Protein AF-A0A933JPK9-F1 (afdb_monomer)

Foldseek 3Di:
DDDDDDDDPDDDDDDDDDDDDDDDDDPDDDDDDDDDDDDDDDDDDPDDDDDDDDDDDDDDDDDDDDDPDDCPVPDQPLQRDQFDQKDKDWEQADDDPGPDRTDIDIKWKKWKFDDDDPDTKIKIWTKDWHYQDVQQGTDIDTPFMWIGPSPDIDTWDKDWGLRGPQRQIKIWTADVQKIKIFTALEADPPRHRPDPRWAMWIGGGPDPHTPDGLSDPVSPGTMFMWIQHNRRDTDDSDRPDDYYDPPD

Nearest PDB structures (foldseek):
  6e1r-assembly1_B  TM=2.928E-01  e=2.946E+00  Acinetobacter phage vB_ApiP_P1

Structure (mmCIF, N/CA/C/O backbone):
data_AF-A0A933JPK9-F1
#
_entry.id   AF-A0A933JPK9-F1
#
loop_
_atom_site.group_PDB
_atom_site.id
_atom_site.type_symbol
_atom_site.label_atom_id
_atom_site.label_alt_id
_atom_site.label_comp_id
_atom_site.label_asym_id
_atom_site.label_entity_id
_atom_site.label_seq_id
_atom_site.pdbx_PDB_ins_code
_atom_site.Cartn_x
_atom_site.Cartn_y
_atom_site.Cartn_z
_atom_site.occupancy
_atom_site.B_iso_or_equiv
_atom_site.auth_seq_id
_atom_site.auth_comp_id
_atom_site.auth_asym_id
_atom_site.auth_atom_id
_atom_site.pdbx_PDB_model_num
ATOM 1 N N . MET A 1 1 ? -20.187 -31.297 34.514 1.00 46.19 1 MET A N 1
ATOM 2 C CA . MET A 1 1 ? -19.179 -30.264 34.201 1.00 46.19 1 MET A CA 1
ATOM 3 C C . MET A 1 1 ? -17.820 -30.843 34.556 1.00 46.19 1 MET A C 1
ATOM 5 O O . MET A 1 1 ? -17.594 -31.135 35.722 1.00 46.19 1 MET A O 1
ATOM 9 N N . ARG A 1 2 ? -16.994 -31.163 33.556 1.00 41.75 2 ARG A N 1
ATOM 10 C CA . ARG A 1 2 ? -15.631 -31.690 33.744 1.00 41.75 2 ARG A CA 1
ATOM 11 C C . ARG A 1 2 ? -14.649 -30.555 33.436 1.00 41.75 2 ARG A C 1
ATOM 13 O O . ARG A 1 2 ? -14.881 -29.881 32.436 1.00 41.75 2 ARG A O 1
ATOM 20 N N . PRO A 1 3 ? -13.606 -30.323 34.249 1.00 54.72 3 PRO A N 1
ATOM 21 C CA . PRO A 1 3 ? -12.611 -29.315 33.934 1.00 54.72 3 PRO A CA 1
ATOM 22 C C . PRO A 1 3 ? -11.621 -29.888 32.916 1.00 54.72 3 PRO A C 1
ATOM 24 O O . PRO A 1 3 ? -11.088 -30.983 33.098 1.00 54.72 3 PRO A O 1
ATOM 27 N N . THR A 1 4 ? -11.407 -29.150 31.833 1.00 61.28 4 THR A N 1
ATOM 28 C CA . THR A 1 4 ? -10.346 -29.413 30.861 1.00 61.28 4 THR A CA 1
ATOM 29 C C . THR A 1 4 ? -9.031 -28.913 31.449 1.00 61.28 4 THR A C 1
ATOM 31 O O . THR A 1 4 ? -8.912 -27.750 31.827 1.00 61.28 4 THR A O 1
ATOM 34 N N . LEU A 1 5 ? -8.067 -29.823 31.571 1.00 51.53 5 LEU A N 1
ATOM 35 C CA . LEU A 1 5 ? -6.724 -29.575 32.080 1.00 51.53 5 LEU A CA 1
ATOM 36 C C . LEU A 1 5 ? -5.880 -28.953 30.952 1.00 51.53 5 LEU A C 1
ATOM 38 O O . LEU A 1 5 ? -5.616 -29.615 29.950 1.00 51.53 5 LEU A O 1
ATOM 42 N N . LEU A 1 6 ? -5.491 -27.686 31.098 1.00 51.31 6 LEU A N 1
ATOM 43 C CA . LEU A 1 6 ? -4.546 -27.001 30.210 1.00 51.31 6 LEU A CA 1
ATOM 44 C C . LEU A 1 6 ? -3.112 -27.365 30.617 1.00 51.31 6 LEU A C 1
ATOM 46 O O . LEU A 1 6 ? -2.710 -27.151 31.759 1.00 51.31 6 LEU A O 1
ATOM 50 N N . ILE A 1 7 ? -2.361 -27.932 29.675 1.00 49.50 7 ILE A N 1
ATOM 51 C CA . ILE A 1 7 ? -0.929 -28.220 29.798 1.00 49.50 7 ILE A CA 1
ATOM 52 C C . ILE A 1 7 ? -0.167 -26.955 29.369 1.00 49.50 7 ILE A C 1
ATOM 54 O O . ILE A 1 7 ? -0.353 -26.523 28.232 1.00 49.50 7 ILE A O 1
ATOM 58 N N . PRO A 1 8 ? 0.691 -26.354 30.213 1.00 50.94 8 PRO A N 1
ATOM 59 C CA . PRO A 1 8 ? 1.567 -25.278 29.774 1.00 50.94 8 PRO A CA 1
ATOM 60 C C . PRO A 1 8 ? 2.765 -25.868 29.019 1.00 50.94 8 PRO A C 1
ATOM 62 O O . PRO A 1 8 ? 3.547 -26.641 29.576 1.00 50.94 8 PRO A O 1
ATOM 65 N N . MET A 1 9 ? 2.925 -25.494 27.748 1.00 43.56 9 MET A N 1
ATOM 66 C CA . MET A 1 9 ? 4.199 -25.638 27.045 1.00 43.56 9 MET A CA 1
ATOM 67 C C . MET A 1 9 ? 5.156 -24.560 27.563 1.00 43.56 9 MET A C 1
ATOM 69 O O . MET A 1 9 ? 5.036 -23.386 27.228 1.00 43.56 9 MET A O 1
ATOM 73 N N . LEU A 1 10 ? 6.099 -24.973 28.408 1.00 37.72 10 LEU A N 1
ATOM 74 C CA . LEU A 1 10 ? 7.309 -24.215 28.710 1.00 37.72 10 LEU A CA 1
ATOM 75 C C . LEU A 1 10 ? 8.259 -24.340 27.515 1.00 37.72 10 LEU A C 1
ATOM 77 O O . LEU A 1 10 ? 8.911 -25.371 27.350 1.00 37.72 10 LEU A O 1
ATOM 81 N N . LEU A 1 11 ? 8.335 -23.297 26.689 1.00 44.62 11 LEU A N 1
ATOM 82 C CA . LEU A 1 11 ? 9.411 -23.136 25.717 1.00 44.62 11 LEU A CA 1
ATOM 83 C C . LEU A 1 11 ? 10.544 -22.360 26.398 1.00 44.62 11 LEU A C 1
ATOM 85 O O . LEU A 1 11 ? 10.415 -21.177 26.706 1.00 44.62 11 LEU A O 1
ATOM 89 N N . ALA A 1 12 ? 11.627 -23.067 26.706 1.00 34.19 12 ALA A N 1
ATOM 90 C CA . ALA A 1 12 ? 12.834 -22.495 27.278 1.00 34.19 12 ALA A CA 1
ATOM 91 C C . ALA A 1 12 ? 13.640 -21.785 26.178 1.00 34.19 12 ALA A C 1
ATOM 93 O O . ALA A 1 12 ? 14.207 -22.445 25.309 1.00 34.19 12 ALA A O 1
ATOM 94 N N . CYS A 1 13 ? 13.724 -20.455 26.229 1.00 35.31 13 CYS A N 1
ATOM 95 C CA . CYS A 1 13 ? 14.782 -19.716 25.544 1.00 35.31 13 CYS A CA 1
ATOM 96 C C . CYS A 1 13 ? 16.033 -19.760 26.422 1.00 35.31 13 CYS A C 1
ATOM 98 O O . CYS A 1 13 ? 16.056 -19.196 27.517 1.00 35.31 13 CYS A O 1
ATOM 100 N N . SER A 1 14 ? 17.057 -20.470 25.953 1.00 40.88 14 SER A N 1
ATOM 101 C CA . SER A 1 14 ? 18.369 -20.498 26.589 1.00 40.88 14 SER A CA 1
ATOM 102 C C . SER A 1 14 ? 19.048 -19.144 26.387 1.00 40.88 14 SER A C 1
ATOM 104 O O . SER A 1 14 ? 19.351 -18.753 25.264 1.00 40.88 14 SER A O 1
ATOM 106 N N . THR A 1 15 ? 19.267 -18.420 27.479 1.00 47.06 15 THR A N 1
ATOM 107 C CA . THR A 1 15 ? 20.236 -17.327 27.562 1.00 47.06 15 THR A CA 1
ATOM 108 C C . THR A 1 15 ? 21.636 -17.924 27.609 1.00 47.06 15 THR A C 1
ATOM 110 O O . THR A 1 15 ? 21.981 -18.549 28.612 1.00 47.06 15 THR A O 1
ATOM 113 N N . GLU A 1 16 ? 22.456 -17.691 26.586 1.00 48.19 16 GLU A N 1
ATOM 114 C CA . GLU A 1 16 ? 23.906 -17.831 26.719 1.00 48.19 16 GLU A CA 1
ATOM 115 C C . GLU A 1 16 ? 24.609 -16.506 26.426 1.00 48.19 16 GLU A C 1
ATOM 117 O O . GLU A 1 16 ? 24.395 -15.840 25.416 1.00 48.19 16 GLU A O 1
ATOM 122 N N . ASN A 1 17 ? 25.408 -16.132 27.421 1.00 51.06 17 ASN A N 1
ATOM 123 C CA . ASN A 1 17 ? 26.270 -14.973 27.501 1.00 51.06 17 ASN A CA 1
ATOM 124 C C . ASN A 1 17 ? 27.415 -15.043 26.481 1.00 51.06 17 ASN A C 1
ATOM 126 O O . ASN A 1 17 ? 28.032 -16.087 26.313 1.00 51.06 17 ASN A O 1
ATOM 130 N N . GLY A 1 18 ? 27.757 -13.871 25.945 1.00 46.72 18 GLY A N 1
ATOM 131 C CA . GLY A 1 18 ? 29.113 -13.330 25.811 1.00 46.72 18 GLY A CA 1
ATOM 132 C C . GLY A 1 18 ? 30.270 -14.246 25.401 1.00 46.72 18 GLY A C 1
ATOM 133 O O . GLY A 1 18 ? 30.751 -15.056 26.188 1.00 46.72 18 GLY A O 1
ATOM 134 N N . SER A 1 19 ? 30.882 -13.918 24.263 1.00 52.53 19 SER A N 1
ATOM 135 C CA . SER A 1 19 ? 32.337 -13.994 24.132 1.00 52.53 19 SER A CA 1
ATOM 136 C C . SER A 1 19 ? 32.837 -12.961 23.123 1.00 52.53 19 SER A C 1
ATOM 138 O O . SER A 1 19 ? 32.500 -12.999 21.944 1.00 52.53 19 SER A O 1
ATOM 140 N N . THR A 1 20 ? 33.615 -12.006 23.623 1.00 50.97 20 THR A N 1
ATOM 141 C CA . THR A 1 20 ? 34.519 -11.155 22.850 1.00 50.97 20 THR A CA 1
ATOM 142 C C . THR A 1 20 ? 35.686 -12.004 22.356 1.00 50.97 20 THR A C 1
ATOM 144 O O . THR A 1 20 ? 36.455 -12.483 23.191 1.00 50.97 20 THR A O 1
ATOM 147 N N . ASP A 1 21 ? 35.868 -12.129 21.042 1.00 53.16 21 ASP A N 1
ATOM 148 C CA . ASP A 1 21 ? 37.140 -12.578 20.474 1.00 53.16 21 ASP A CA 1
ATOM 149 C C . ASP A 1 21 ? 37.674 -11.541 19.482 1.00 53.16 21 ASP A C 1
ATOM 151 O O . ASP A 1 21 ? 37.119 -11.292 18.412 1.00 53.16 21 ASP A O 1
ATOM 155 N N . SER A 1 22 ? 38.751 -10.896 19.916 1.00 57.66 22 SER A N 1
ATOM 156 C CA . SER A 1 22 ? 39.581 -9.990 19.142 1.00 57.66 22 SER A CA 1
ATOM 157 C C . SER A 1 22 ? 40.740 -10.814 18.587 1.00 57.66 22 SER A C 1
ATOM 159 O O . SER A 1 22 ? 41.720 -11.044 19.293 1.00 57.66 22 SER A O 1
ATOM 161 N N . GLY A 1 23 ? 40.652 -11.227 17.323 1.00 40.81 23 GLY A N 1
ATOM 162 C CA . GLY A 1 23 ? 41.716 -11.950 16.626 1.00 40.81 23 GLY A CA 1
ATOM 163 C C . GLY A 1 23 ? 42.078 -11.288 15.289 1.00 40.81 23 GLY A C 1
ATOM 164 O O . GLY A 1 23 ? 41.187 -11.106 14.462 1.00 40.81 23 GLY A O 1
ATOM 165 N N . PRO A 1 24 ? 43.353 -10.919 15.042 1.00 67.94 24 PRO A N 1
ATOM 166 C CA . PRO A 1 24 ? 43.802 -10.328 13.786 1.00 67.94 24 PRO A CA 1
ATOM 167 C C . PRO A 1 24 ? 44.338 -11.413 12.840 1.00 67.94 24 PRO A C 1
ATOM 169 O O . PRO A 1 24 ? 45.339 -12.053 13.139 1.00 67.94 24 PRO A O 1
ATOM 172 N N . HIS A 1 25 ? 43.709 -11.593 11.683 1.00 48.84 25 HIS A N 1
ATOM 173 C CA . HIS A 1 25 ? 44.173 -12.463 10.594 1.00 48.84 25 HIS A CA 1
ATOM 174 C C . HIS A 1 25 ? 43.552 -11.944 9.290 1.00 48.84 25 HIS A C 1
ATOM 176 O O . HIS A 1 25 ? 42.407 -11.515 9.295 1.00 48.84 25 HIS A O 1
ATOM 182 N N . ASP A 1 26 ? 44.168 -11.948 8.119 1.00 50.94 26 ASP A N 1
ATOM 183 C CA . ASP A 1 26 ? 45.520 -12.233 7.656 1.00 50.94 26 ASP A CA 1
ATOM 184 C C . ASP A 1 26 ? 45.512 -11.699 6.211 1.00 50.94 26 ASP A C 1
ATOM 186 O O . ASP A 1 26 ? 44.551 -11.912 5.466 1.00 50.94 26 ASP A O 1
ATOM 190 N N . SER A 1 27 ? 46.522 -10.928 5.823 1.00 56.16 27 SER A N 1
ATOM 191 C CA . SER A 1 27 ? 46.643 -10.364 4.478 1.00 56.16 27 SER A CA 1
ATOM 192 C C . SER A 1 27 ? 47.130 -11.448 3.514 1.00 56.16 27 SER A C 1
ATOM 194 O O . SER A 1 27 ? 48.326 -11.563 3.250 1.00 56.16 27 SER A O 1
ATOM 196 N N . GLY A 1 28 ? 46.191 -12.248 3.008 1.00 44.69 28 GLY A N 1
ATOM 197 C CA . GLY A 1 28 ? 46.419 -13.252 1.973 1.00 44.69 28 GLY A CA 1
ATOM 198 C C . GLY A 1 28 ? 46.440 -12.637 0.574 1.00 44.69 28 GLY A C 1
ATOM 199 O O . GLY A 1 28 ? 45.469 -12.031 0.130 1.00 44.69 28 GLY A O 1
ATOM 200 N N . ALA A 1 29 ? 47.575 -12.792 -0.098 1.00 49.41 29 ALA A N 1
ATOM 201 C CA . ALA A 1 29 ? 47.864 -12.359 -1.455 1.00 49.41 29 ALA A CA 1
ATOM 202 C C . ALA A 1 29 ? 46.890 -12.936 -2.501 1.00 49.41 29 ALA A C 1
ATOM 204 O O . ALA A 1 29 ? 46.639 -14.140 -2.526 1.00 49.41 29 ALA A O 1
ATOM 205 N N . PHE A 1 30 ? 46.411 -12.088 -3.415 1.00 51.59 30 PHE A N 1
ATOM 206 C CA . PHE A 1 30 ? 45.768 -12.542 -4.645 1.00 51.59 30 PHE A CA 1
ATOM 207 C C . PHE A 1 30 ? 46.850 -12.898 -5.660 1.00 51.59 30 PHE A C 1
ATOM 209 O O . PHE A 1 30 ? 47.491 -12.029 -6.252 1.00 51.59 30 PHE A O 1
ATOM 216 N N . ASP A 1 31 ? 47.071 -14.204 -5.773 1.00 55.62 31 ASP A N 1
ATOM 217 C CA . ASP A 1 31 ? 47.851 -14.841 -6.820 1.00 55.62 31 ASP A CA 1
ATOM 218 C C . ASP A 1 31 ? 47.217 -14.571 -8.191 1.00 55.62 31 ASP A C 1
ATOM 220 O O . ASP A 1 31 ? 45.996 -14.513 -8.355 1.00 55.62 31 ASP A O 1
ATOM 224 N N . SER A 1 32 ? 48.093 -14.363 -9.161 1.00 59.81 32 SER A N 1
ATOM 225 C CA . SER A 1 32 ? 47.798 -13.919 -10.513 1.00 59.81 32 SER A CA 1
ATOM 226 C C . SER A 1 32 ? 48.324 -14.970 -11.477 1.00 59.81 32 SER A C 1
ATOM 228 O O . SER A 1 32 ? 49.528 -15.187 -11.580 1.00 59.81 32 SER A O 1
ATOM 230 N N . GLY A 1 33 ? 47.407 -15.601 -12.199 1.00 52.72 33 GLY A N 1
ATOM 231 C CA . GLY A 1 33 ? 47.696 -16.536 -13.279 1.00 52.72 33 GLY A CA 1
ATOM 232 C C . GLY A 1 33 ? 46.490 -17.436 -13.520 1.00 52.72 33 GLY A C 1
ATOM 233 O O . GLY A 1 33 ? 45.704 -17.681 -12.616 1.00 52.72 33 GLY A O 1
ATOM 234 N N . ASP A 1 34 ? 46.242 -17.986 -14.692 1.00 54.16 34 ASP A N 1
ATOM 235 C CA . ASP A 1 34 ? 46.774 -17.839 -16.042 1.00 54.16 34 ASP A CA 1
ATOM 236 C C . ASP A 1 34 ? 45.857 -18.742 -16.901 1.00 54.16 34 ASP A C 1
ATOM 238 O O . ASP A 1 34 ? 45.225 -19.664 -16.386 1.00 54.16 34 ASP A O 1
ATOM 242 N N . ALA A 1 35 ? 45.853 -18.498 -18.206 1.00 48.59 35 ALA A N 1
ATOM 243 C CA . ALA A 1 35 ? 45.609 -19.474 -19.262 1.00 48.59 35 ALA A CA 1
ATOM 244 C C . ALA A 1 35 ? 44.199 -20.081 -19.439 1.00 48.59 35 ALA A C 1
ATOM 246 O O . ALA A 1 35 ? 43.824 -21.079 -18.839 1.00 48.59 35 ALA A O 1
ATOM 247 N N . GLY A 1 36 ? 43.535 -19.589 -20.492 1.00 50.41 36 GLY A N 1
ATOM 248 C CA . GLY A 1 36 ? 43.403 -20.387 -21.720 1.00 50.41 36 GLY A CA 1
ATOM 249 C C . GLY A 1 36 ? 42.186 -21.310 -21.839 1.00 50.41 36 GLY A C 1
ATOM 250 O O . GLY A 1 36 ? 42.072 -22.312 -21.146 1.00 50.41 36 GLY A O 1
ATOM 251 N N . GLY A 1 37 ? 41.336 -21.031 -22.832 1.00 51.59 37 GLY A N 1
ATOM 252 C CA . GLY A 1 37 ? 40.237 -21.917 -23.221 1.00 51.59 37 GLY A CA 1
ATOM 253 C C . GLY A 1 37 ? 39.399 -21.384 -24.380 1.00 51.59 37 GLY A C 1
ATOM 254 O O . GLY A 1 37 ? 38.219 -21.111 -24.212 1.00 51.59 37 GLY A O 1
ATOM 255 N N . ASP A 1 38 ? 40.037 -21.208 -25.537 1.00 59.66 38 ASP A N 1
ATOM 256 C CA . ASP A 1 38 ? 39.402 -21.186 -26.863 1.00 59.66 38 ASP A CA 1
ATOM 257 C C . ASP A 1 38 ? 38.656 -22.516 -27.120 1.00 59.66 38 ASP A C 1
ATOM 259 O O . ASP A 1 38 ? 39.152 -23.553 -26.681 1.00 59.66 38 ASP A O 1
ATOM 263 N N . MET A 1 39 ? 37.497 -22.486 -27.801 1.00 51.91 39 MET A N 1
ATOM 264 C CA . MET A 1 39 ? 37.115 -23.365 -28.934 1.00 51.91 39 MET A CA 1
ATOM 265 C C . MET A 1 39 ? 35.591 -23.418 -29.179 1.00 51.91 39 MET A C 1
ATOM 267 O O . MET A 1 39 ? 34.844 -23.997 -28.394 1.00 51.91 39 MET A O 1
ATOM 271 N N . GLY A 1 40 ? 35.196 -22.956 -30.374 1.00 48.88 40 GLY A N 1
ATOM 272 C CA . GLY A 1 40 ? 34.103 -23.509 -31.194 1.00 48.88 40 GLY A CA 1
ATOM 273 C C . GLY A 1 40 ? 32.675 -23.065 -30.845 1.00 48.88 40 GLY A C 1
ATOM 274 O O . GLY A 1 40 ? 32.337 -22.809 -29.703 1.00 48.88 40 GLY A O 1
ATOM 275 N N . SER A 1 41 ? 31.726 -22.970 -31.766 1.00 58.78 41 SER A N 1
ATOM 276 C CA . SER A 1 41 ? 31.740 -23.125 -33.217 1.00 58.78 41 SER A CA 1
ATOM 277 C C . SER A 1 41 ? 30.381 -22.626 -33.727 1.00 58.78 41 SER A C 1
ATOM 279 O O . SER A 1 41 ? 29.329 -23.006 -33.220 1.00 58.78 41 SER A O 1
ATOM 281 N N . ASP A 1 42 ? 30.447 -21.720 -34.691 1.00 51.34 42 ASP A N 1
ATOM 282 C CA . ASP A 1 42 ? 29.585 -21.573 -35.856 1.00 51.34 42 ASP A CA 1
ATOM 283 C C . ASP A 1 42 ? 28.418 -22.569 -36.024 1.00 51.34 42 ASP A C 1
ATOM 285 O O . ASP A 1 42 ? 28.591 -23.752 -36.304 1.00 51.34 42 ASP A O 1
ATOM 289 N N . SER A 1 43 ? 27.195 -22.029 -36.030 1.00 55.84 43 SER A N 1
ATOM 290 C CA . SER A 1 43 ? 26.101 -22.599 -36.817 1.00 55.84 43 SER A CA 1
ATOM 291 C C . SER A 1 43 ? 25.341 -21.498 -37.543 1.00 55.84 43 SER A C 1
ATOM 293 O O . SER A 1 43 ? 24.474 -20.814 -37.004 1.00 55.84 43 SER A O 1
ATOM 295 N N . ARG A 1 44 ? 25.729 -21.328 -38.809 1.00 50.44 44 ARG A N 1
ATOM 296 C CA . ARG A 1 44 ? 24.936 -20.673 -39.844 1.00 50.44 44 ARG A CA 1
ATOM 297 C C . ARG A 1 44 ? 23.730 -21.560 -40.132 1.00 50.44 44 ARG A C 1
ATOM 299 O O . ARG A 1 44 ? 23.909 -22.694 -40.569 1.00 50.44 44 ARG A O 1
ATOM 306 N N . VAL A 1 45 ? 22.526 -21.027 -39.970 1.00 61.34 45 VAL A N 1
ATOM 307 C CA . VAL A 1 45 ? 21.350 -21.560 -40.661 1.00 61.34 45 VAL A CA 1
ATOM 308 C C . VAL A 1 45 ? 20.978 -20.548 -41.735 1.00 61.34 45 VAL A C 1
ATOM 310 O O . VAL A 1 45 ? 20.192 -19.631 -41.522 1.00 61.34 45 VAL A O 1
ATOM 313 N N . ASP A 1 46 ? 21.630 -20.712 -42.887 1.00 50.50 46 ASP A N 1
ATOM 314 C CA . ASP A 1 46 ? 21.147 -20.220 -44.173 1.00 50.50 46 ASP A CA 1
ATOM 315 C C . ASP A 1 46 ? 19.947 -21.086 -44.567 1.00 50.50 46 ASP A C 1
ATOM 317 O O . ASP A 1 46 ? 20.081 -22.277 -44.852 1.00 50.50 46 ASP A O 1
ATOM 321 N N . GLY A 1 47 ? 18.766 -20.480 -44.566 1.00 53.41 47 GLY A N 1
ATOM 322 C CA . GLY A 1 47 ? 17.514 -21.102 -44.979 1.00 53.41 47 GLY A CA 1
ATOM 323 C C . GLY A 1 47 ? 16.712 -20.139 -45.837 1.00 53.41 47 GLY A C 1
ATOM 324 O O . GLY A 1 47 ? 15.618 -19.733 -45.465 1.00 53.41 47 GLY A O 1
ATOM 325 N N . GLY A 1 48 ? 17.276 -19.733 -46.974 1.00 50.16 48 GLY A N 1
ATOM 326 C CA . GLY A 1 48 ? 16.514 -19.034 -47.996 1.00 50.16 48 GLY A CA 1
ATOM 327 C C . GLY A 1 48 ? 15.478 -19.963 -48.625 1.00 50.16 48 GLY A C 1
ATOM 328 O O . GLY A 1 48 ? 15.839 -20.990 -49.197 1.00 50.16 48 GLY A O 1
ATOM 329 N N . PHE A 1 49 ? 14.209 -19.561 -48.620 1.00 53.25 49 PHE A N 1
ATOM 330 C CA . PHE A 1 49 ? 13.326 -19.870 -49.736 1.00 53.25 49 PHE A CA 1
ATOM 331 C C . PHE A 1 49 ? 12.304 -18.758 -49.967 1.00 53.25 49 PHE A C 1
ATOM 333 O O . PHE A 1 49 ? 11.771 -18.142 -49.052 1.00 53.25 49 PHE A O 1
ATOM 340 N N . ARG A 1 50 ? 12.140 -18.495 -51.257 1.00 51.38 50 ARG A N 1
ATOM 341 C CA . ARG A 1 50 ? 11.344 -17.478 -51.934 1.00 51.38 50 ARG A CA 1
ATOM 342 C C . ARG A 1 50 ? 9.851 -17.734 -51.707 1.00 51.38 50 ARG A C 1
ATOM 344 O O . ARG A 1 50 ? 9.466 -18.895 -51.723 1.00 51.38 50 ARG A O 1
ATOM 351 N N . ASP A 1 51 ? 9.026 -16.692 -51.674 1.00 49.53 51 ASP A N 1
ATOM 352 C CA . ASP A 1 51 ? 8.180 -16.385 -52.835 1.00 49.53 51 ASP A CA 1
ATOM 353 C C . ASP A 1 51 ? 7.549 -14.995 -52.715 1.00 49.53 51 ASP A C 1
ATOM 355 O O . ASP A 1 51 ? 7.045 -14.593 -51.669 1.00 49.53 51 ASP A O 1
ATOM 359 N N . ALA A 1 52 ? 7.613 -14.266 -53.820 1.00 53.75 52 ALA A N 1
ATOM 360 C CA . ALA A 1 52 ? 6.938 -13.008 -54.028 1.00 53.75 52 ALA A CA 1
ATOM 361 C C . ALA A 1 52 ? 5.666 -13.314 -54.813 1.00 53.75 52 ALA A C 1
ATOM 363 O O . ALA A 1 52 ? 5.731 -13.552 -56.015 1.00 53.75 52 ALA A O 1
ATOM 364 N N . THR A 1 53 ? 4.509 -13.229 -54.168 1.00 55.50 53 THR A N 1
ATOM 365 C CA . THR A 1 53 ? 3.264 -12.962 -54.882 1.00 55.50 53 THR A CA 1
ATOM 366 C C . THR A 1 53 ? 2.488 -11.890 -54.141 1.00 55.50 53 THR A C 1
ATOM 368 O O . THR A 1 53 ? 2.209 -11.973 -52.949 1.00 55.50 53 THR A O 1
ATOM 371 N N . ALA A 1 54 ? 2.232 -10.820 -54.882 1.00 52.75 54 ALA A N 1
ATOM 372 C CA . ALA A 1 54 ? 1.282 -9.797 -54.533 1.00 52.75 54 ALA A CA 1
ATOM 373 C C . ALA A 1 54 ? -0.104 -10.428 -54.386 1.00 52.75 54 ALA A C 1
ATOM 375 O O . ALA A 1 54 ? -0.547 -11.120 -55.302 1.00 52.75 54 ALA A O 1
ATOM 376 N N . ASP A 1 55 ? -0.804 -10.098 -53.306 1.00 55.91 55 ASP A N 1
ATOM 377 C CA . ASP A 1 55 ? -2.252 -9.990 -53.378 1.00 55.91 55 ASP A CA 1
ATOM 378 C C . ASP A 1 55 ? -2.685 -8.667 -52.748 1.00 55.91 55 ASP A C 1
ATOM 380 O O . ASP A 1 55 ? -2.508 -8.398 -51.559 1.00 55.91 55 ASP A O 1
ATOM 384 N N . ALA A 1 56 ? -3.154 -7.791 -53.627 1.00 51.84 56 ALA A N 1
ATOM 385 C CA . ALA A 1 56 ? -3.826 -6.560 -53.292 1.00 51.84 56 ALA A CA 1
ATOM 386 C C . ALA A 1 56 ? -5.312 -6.901 -53.211 1.00 51.84 56 ALA A C 1
ATOM 388 O O . ALA A 1 56 ? -5.959 -7.073 -54.241 1.00 51.84 56 ALA A O 1
ATOM 389 N N . GLY A 1 57 ? -5.864 -6.971 -52.005 1.00 48.19 57 GLY A N 1
ATOM 390 C CA . GLY A 1 57 ? -7.282 -7.256 -51.860 1.00 48.19 57 GLY A CA 1
ATOM 391 C C . GLY A 1 57 ? -7.744 -7.216 -50.417 1.00 48.19 57 GLY A C 1
ATOM 392 O O . GLY A 1 57 ? -7.473 -8.134 -49.665 1.00 48.19 57 GLY A O 1
ATOM 393 N N . LEU A 1 58 ? -8.462 -6.141 -50.084 1.00 52.16 58 LEU A N 1
ATOM 394 C CA . LEU A 1 58 ? -9.722 -6.193 -49.338 1.00 52.16 58 LEU A CA 1
ATOM 395 C C . LEU A 1 58 ? -9.758 -7.117 -48.104 1.00 52.16 58 LEU A C 1
ATOM 397 O O . LEU A 1 58 ? -10.118 -8.278 -48.229 1.00 52.16 58 LEU A O 1
ATOM 401 N N . ASP A 1 59 ? -9.596 -6.543 -46.909 1.00 52.09 59 ASP A N 1
ATOM 402 C CA . ASP A 1 59 ? -10.673 -6.694 -45.924 1.00 52.09 59 ASP A CA 1
ATOM 403 C C . ASP A 1 59 ? -10.704 -5.519 -44.942 1.00 52.09 59 ASP A C 1
ATOM 405 O O . ASP A 1 59 ? -9.883 -5.365 -44.038 1.00 52.09 59 ASP A O 1
ATOM 409 N N . ALA A 1 60 ? -11.659 -4.629 -45.191 1.00 54.34 60 ALA A N 1
ATOM 410 C CA . ALA A 1 60 ? -12.111 -3.649 -44.232 1.00 54.34 60 ALA A CA 1
ATOM 411 C C . ALA A 1 60 ? -13.264 -4.291 -43.455 1.00 54.34 60 ALA A C 1
ATOM 413 O O . ALA A 1 60 ? -14.381 -4.358 -43.963 1.00 54.34 60 ALA A O 1
ATOM 414 N N . GLY A 1 61 ? -12.995 -4.710 -42.219 1.00 58.03 61 GLY A N 1
ATOM 415 C CA . GLY A 1 61 ? -14.016 -5.097 -41.246 1.00 58.03 61 GLY A CA 1
ATOM 416 C C . GLY A 1 61 ? -13.885 -6.529 -40.730 1.00 58.03 61 GLY A C 1
ATOM 417 O O . GLY A 1 61 ? -13.593 -7.429 -41.499 1.00 58.03 61 GLY A O 1
ATOM 418 N N . LEU A 1 62 ? -14.209 -6.685 -39.438 1.00 51.22 62 LEU A N 1
ATOM 419 C CA . LEU A 1 62 ? -14.363 -7.920 -38.641 1.00 51.22 62 LEU A CA 1
ATOM 420 C C . LEU A 1 62 ? -13.143 -8.388 -37.826 1.00 51.22 62 LEU A C 1
ATOM 422 O O . LEU A 1 62 ? -12.420 -9.288 -38.222 1.00 51.22 62 LEU A O 1
ATOM 426 N N . ASP A 1 63 ? -12.965 -7.752 -36.661 1.00 50.38 63 ASP A N 1
ATOM 427 C CA . ASP A 1 63 ? -13.005 -8.376 -35.314 1.00 50.38 63 ASP A CA 1
ATOM 428 C C . ASP A 1 63 ? -12.723 -7.247 -34.297 1.00 50.38 63 ASP A C 1
ATOM 430 O O . ASP A 1 63 ? -11.611 -6.743 -34.210 1.00 50.38 63 ASP A O 1
ATOM 434 N N . ALA A 1 64 ? -13.661 -6.626 -33.575 1.00 54.66 64 ALA A N 1
ATOM 435 C CA . ALA A 1 64 ? -14.839 -7.141 -32.882 1.00 54.66 64 ALA A CA 1
ATOM 436 C C . ALA A 1 64 ? -14.542 -8.342 -31.972 1.00 54.66 64 ALA A C 1
ATOM 438 O O . ALA A 1 64 ? -15.184 -9.375 -32.074 1.00 54.66 64 ALA A O 1
ATOM 439 N N . GLY A 1 65 ? -13.651 -8.126 -31.002 1.00 54.84 65 GLY A N 1
ATOM 440 C CA . GLY A 1 65 ? -13.695 -8.843 -29.730 1.00 54.84 65 GLY A CA 1
ATOM 441 C C . GLY A 1 65 ? -12.547 -9.812 -29.516 1.00 54.84 65 GLY A C 1
ATOM 442 O O . GLY A 1 65 ? -12.638 -10.969 -29.899 1.00 54.84 65 GLY A O 1
ATOM 443 N N . LEU A 1 66 ? -11.522 -9.362 -28.794 1.00 45.91 66 LEU A N 1
ATOM 444 C CA . LEU A 1 66 ? -10.667 -10.260 -28.028 1.00 45.91 66 LEU A CA 1
ATOM 445 C C . LEU A 1 66 ? -10.528 -9.700 -26.605 1.00 45.91 66 LEU A C 1
ATOM 447 O O . LEU A 1 66 ? -9.979 -8.623 -26.386 1.00 45.91 66 LEU A O 1
ATOM 451 N N . ASP A 1 67 ? -11.134 -10.460 -25.693 1.00 51.91 67 ASP A N 1
ATOM 452 C CA . ASP A 1 67 ? -10.902 -10.549 -24.249 1.00 51.91 67 ASP A CA 1
ATOM 453 C C . ASP A 1 67 ? -11.428 -9.458 -23.307 1.00 51.91 67 ASP A C 1
ATOM 455 O O . ASP A 1 67 ? -10.841 -9.157 -22.273 1.00 51.91 67 ASP A O 1
ATOM 459 N N . ALA A 1 68 ? -12.649 -8.983 -23.560 1.00 52.25 68 ALA A N 1
ATOM 460 C CA . ALA A 1 68 ? -13.532 -8.526 -22.482 1.00 52.25 68 ALA A CA 1
ATOM 461 C C . ALA A 1 68 ? -14.423 -9.695 -22.024 1.00 52.25 68 ALA A C 1
ATOM 463 O O . ALA A 1 68 ? -15.602 -9.752 -22.373 1.00 52.25 68 ALA A O 1
ATOM 464 N N . GLY A 1 69 ? -13.865 -10.685 -21.319 1.00 49.75 69 GLY A N 1
ATOM 465 C CA . GLY A 1 69 ? -14.663 -11.870 -21.000 1.00 49.75 69 GLY A CA 1
ATOM 466 C C . GLY A 1 69 ? -13.988 -13.017 -20.262 1.00 49.75 69 GLY A C 1
ATOM 467 O O . GLY A 1 69 ? -14.185 -14.158 -20.653 1.00 49.75 69 GLY A O 1
ATOM 468 N N . SER A 1 70 ? -13.307 -12.754 -19.148 1.00 47.75 70 SER A N 1
ATOM 469 C CA . SER A 1 70 ? -13.559 -13.611 -17.986 1.00 47.75 70 SER A CA 1
ATOM 470 C C . SER A 1 70 ? -14.019 -12.737 -16.835 1.00 47.75 70 SER A C 1
ATOM 472 O O . SER A 1 70 ? -13.298 -12.455 -15.886 1.00 47.75 70 SER A O 1
ATOM 474 N N . SER A 1 71 ? -15.267 -12.281 -16.933 1.00 48.44 71 SER A N 1
ATOM 475 C CA . SER A 1 71 ? -16.059 -12.026 -15.738 1.00 48.44 71 SER A CA 1
ATOM 476 C C . SER A 1 71 ? -16.443 -13.382 -15.145 1.00 48.44 71 SER A C 1
ATOM 478 O O . SER A 1 71 ? -17.627 -13.720 -15.061 1.00 48.44 71 SER A O 1
ATOM 480 N N . ASP A 1 72 ? -15.448 -14.177 -14.749 1.00 52.09 72 ASP A N 1
ATOM 481 C CA . ASP A 1 72 ? -15.648 -14.999 -13.574 1.00 52.09 72 ASP A CA 1
ATOM 482 C C . ASP A 1 72 ? -15.984 -13.973 -12.506 1.00 52.09 72 ASP A C 1
ATOM 484 O O . ASP A 1 72 ? -15.128 -13.217 -12.048 1.00 52.09 72 ASP A O 1
ATOM 488 N N . ALA A 1 73 ? -17.281 -13.835 -12.232 1.00 49.59 73 ALA A N 1
ATOM 489 C CA . ALA A 1 73 ? -17.774 -13.149 -11.061 1.00 49.59 73 ALA A CA 1
ATOM 490 C C . ALA A 1 73 ? -17.199 -13.940 -9.889 1.00 49.59 73 ALA A C 1
ATOM 492 O O . ALA A 1 73 ? -17.840 -14.862 -9.379 1.00 49.59 73 ALA A O 1
ATOM 493 N N . GLY A 1 74 ? -15.928 -13.658 -9.582 1.00 53.72 74 GLY A N 1
ATOM 494 C CA . GLY A 1 74 ? -15.169 -14.277 -8.525 1.00 53.72 74 GLY A CA 1
ATOM 495 C C . GLY A 1 74 ? -16.068 -14.190 -7.323 1.00 53.72 74 GLY A C 1
ATOM 496 O O . GLY A 1 74 ? -16.556 -13.101 -7.005 1.00 53.72 74 GLY A O 1
ATOM 497 N N . ALA A 1 75 ? -16.406 -15.354 -6.766 1.00 55.97 75 ALA A N 1
ATOM 498 C CA . ALA A 1 75 ? -17.258 -15.432 -5.597 1.00 55.97 75 ALA A CA 1
ATOM 499 C C . ALA A 1 75 ? -16.802 -14.332 -4.643 1.00 55.97 75 ALA A C 1
ATOM 501 O O . ALA A 1 75 ? -15.599 -14.248 -4.380 1.00 55.97 75 ALA A O 1
ATOM 502 N N . ALA A 1 76 ? -17.736 -13.454 -4.248 1.00 61.84 76 ALA A N 1
ATOM 503 C CA . ALA A 1 76 ? -17.415 -12.305 -3.416 1.00 61.84 76 ALA A CA 1
ATOM 504 C C . ALA A 1 76 ? -16.484 -12.798 -2.313 1.00 61.84 76 ALA A C 1
ATOM 506 O O . ALA A 1 76 ? -16.825 -13.747 -1.596 1.00 61.84 76 ALA A O 1
ATOM 507 N N . SER A 1 77 ? -15.264 -12.252 -2.293 1.00 79.94 77 SER A N 1
ATOM 508 C CA . SER A 1 77 ? -14.253 -12.714 -1.354 1.00 79.94 77 SER A CA 1
ATOM 509 C C . SER A 1 77 ? -14.818 -12.594 0.061 1.00 79.94 77 SER A C 1
ATOM 511 O O . SER A 1 77 ? -15.755 -11.829 0.304 1.00 79.94 77 SER A O 1
ATOM 513 N N . ILE A 1 78 ? -14.239 -13.306 1.027 1.00 86.50 78 ILE A N 1
ATOM 514 C CA . ILE A 1 78 ? -14.656 -13.196 2.438 1.00 86.50 78 ILE A CA 1
ATOM 515 C C . ILE A 1 78 ? -14.580 -11.758 2.986 1.00 86.50 78 ILE A C 1
ATOM 517 O O . ILE A 1 78 ? -15.088 -11.480 4.066 1.00 86.50 78 ILE A O 1
ATOM 521 N N . PHE A 1 79 ? -13.954 -10.853 2.237 1.00 91.81 79 PHE A N 1
ATOM 522 C CA . PHE A 1 79 ? -13.786 -9.451 2.560 1.00 91.81 79 PHE A CA 1
ATOM 523 C C . PHE A 1 79 ? -14.842 -8.539 1.919 1.00 91.81 79 PHE A C 1
ATOM 525 O O . PHE A 1 79 ? -14.820 -7.338 2.153 1.00 91.81 79 PHE A O 1
ATOM 532 N N . GLY A 1 80 ? -15.738 -9.054 1.076 1.00 91.50 80 GLY A N 1
ATOM 533 C CA . GLY A 1 80 ? -16.797 -8.268 0.432 1.00 91.50 80 GLY A CA 1
ATOM 534 C C . GLY A 1 80 ? -16.393 -7.524 -0.850 1.00 91.50 80 GLY A C 1
ATOM 535 O O . GLY A 1 80 ? -17.271 -7.014 -1.540 1.00 91.50 80 GLY A O 1
ATOM 536 N N . PHE A 1 81 ? -15.110 -7.495 -1.230 1.00 91.94 81 PHE A N 1
ATOM 537 C CA . PHE A 1 81 ? -14.649 -6.933 -2.511 1.00 91.94 81 PHE A CA 1
ATOM 538 C C . PHE A 1 81 ? -14.294 -8.009 -3.547 1.00 91.94 81 PHE A C 1
ATOM 540 O O . PHE A 1 81 ? -14.040 -9.173 -3.220 1.00 91.94 81 PHE A O 1
ATOM 547 N N . THR A 1 82 ? -14.265 -7.597 -4.816 1.00 92.81 82 THR A N 1
ATOM 548 C CA . THR A 1 82 ? -13.670 -8.371 -5.915 1.00 92.81 82 THR A CA 1
ATOM 549 C C . THR A 1 82 ? -12.213 -7.958 -6.060 1.00 92.81 82 THR A C 1
ATOM 551 O O . THR A 1 82 ? -11.929 -6.771 -6.212 1.00 92.81 82 THR A O 1
ATOM 554 N N . LEU A 1 83 ? -11.301 -8.925 -6.006 1.00 94.88 83 LEU A N 1
ATOM 555 C CA . LEU A 1 83 ? -9.879 -8.674 -6.214 1.00 94.88 83 LEU A CA 1
ATOM 556 C C . LEU A 1 83 ? -9.578 -8.563 -7.707 1.00 94.88 83 LEU A C 1
ATOM 558 O O . LEU A 1 83 ? -10.005 -9.403 -8.498 1.00 94.88 83 LEU A O 1
ATOM 562 N N . ARG A 1 84 ? -8.836 -7.522 -8.084 1.00 95.69 84 ARG A N 1
ATOM 563 C CA . ARG A 1 84 ? -8.214 -7.416 -9.401 1.00 95.69 84 ARG A CA 1
ATOM 564 C C . ARG A 1 84 ? -7.066 -8.414 -9.467 1.00 95.69 84 ARG A C 1
ATOM 566 O O . ARG A 1 84 ? -6.305 -8.554 -8.517 1.00 95.69 84 ARG A O 1
ATOM 573 N N . GLN A 1 85 ? -6.931 -9.069 -10.613 1.00 96.94 85 GLN A N 1
ATOM 574 C CA . GLN A 1 85 ? -5.711 -9.777 -10.961 1.00 96.94 85 GLN A CA 1
ATOM 575 C C . GLN A 1 85 ? -4.660 -8.742 -11.401 1.00 96.94 85 GLN A C 1
ATOM 577 O O . GLN A 1 85 ? -4.883 -8.075 -12.417 1.00 96.94 85 GLN A O 1
ATOM 582 N N . PRO A 1 86 ? -3.551 -8.561 -10.659 1.00 97.88 86 PRO A N 1
ATOM 583 C CA . PRO A 1 86 ? -2.494 -7.641 -11.051 1.00 97.88 86 PRO A CA 1
ATOM 584 C C . PRO A 1 86 ? -1.915 -8.027 -12.413 1.00 97.88 86 PRO A C 1
ATOM 586 O O . PRO A 1 86 ? -1.725 -9.207 -12.710 1.00 97.88 86 PRO A O 1
ATOM 589 N N . ILE A 1 87 ? -1.616 -7.025 -13.234 1.00 98.00 87 ILE A N 1
ATOM 590 C CA . ILE A 1 87 ? -0.988 -7.212 -14.543 1.00 98.00 87 ILE A CA 1
ATOM 591 C C . ILE A 1 87 ? 0.416 -6.619 -14.552 1.00 98.00 87 ILE A C 1
ATOM 593 O O . ILE A 1 87 ? 0.735 -5.714 -13.784 1.00 98.00 87 ILE A O 1
ATOM 597 N N . THR A 1 88 ? 1.250 -7.096 -15.466 1.00 98.25 88 THR A N 1
ATOM 598 C CA . THR A 1 88 ? 2.541 -6.478 -15.768 1.00 98.25 88 THR A CA 1
ATOM 599 C C . THR A 1 88 ? 2.370 -5.389 -16.826 1.00 98.25 88 THR A C 1
ATOM 601 O O . THR A 1 88 ? 1.669 -5.582 -17.821 1.00 98.25 88 THR A O 1
ATOM 604 N N . ARG A 1 89 ? 3.026 -4.246 -16.629 1.00 97.06 89 ARG A N 1
ATOM 605 C CA . ARG A 1 89 ? 3.007 -3.079 -17.515 1.00 97.06 89 ARG A CA 1
ATOM 606 C C . ARG A 1 89 ? 4.410 -2.732 -17.982 1.00 97.06 89 ARG A C 1
ATOM 608 O O . ARG A 1 89 ? 5.363 -2.798 -17.213 1.00 97.06 89 ARG A O 1
ATOM 615 N N . GLU A 1 90 ? 4.510 -2.269 -19.221 1.00 98.06 90 GLU A N 1
ATOM 616 C CA . GLU A 1 90 ? 5.722 -1.635 -19.736 1.00 98.06 90 GLU A CA 1
ATOM 617 C C . GLU A 1 90 ? 5.673 -0.137 -19.437 1.00 98.06 90 GLU A C 1
ATOM 619 O O . GLU A 1 90 ? 4.815 0.584 -19.952 1.00 98.06 90 GLU A O 1
ATOM 624 N N . LEU A 1 91 ? 6.595 0.334 -18.602 1.00 96.81 91 LEU A N 1
ATOM 625 C CA . LEU A 1 91 ? 6.700 1.737 -18.224 1.00 96.81 91 LEU A CA 1
ATOM 626 C C . LEU A 1 91 ? 7.831 2.419 -18.987 1.00 96.81 91 LEU A C 1
ATOM 628 O O . LEU A 1 91 ? 8.881 1.805 -19.199 1.00 96.81 91 LEU A O 1
ATOM 632 N N . PRO A 1 92 ? 7.679 3.706 -19.349 1.00 93.50 92 PRO A N 1
ATOM 633 C CA . PRO A 1 92 ? 8.801 4.506 -19.806 1.00 93.50 92 PRO A CA 1
ATOM 634 C C . PRO A 1 92 ? 9.913 4.481 -18.763 1.00 93.50 92 PRO A C 1
ATOM 636 O O . PRO A 1 92 ? 9.685 4.740 -17.578 1.00 93.50 92 PRO A O 1
ATOM 639 N N . CYS A 1 93 ? 11.123 4.188 -19.218 1.00 94.00 93 CYS A N 1
ATOM 640 C CA . CYS A 1 93 ? 12.278 4.105 -18.353 1.00 94.00 93 CYS A CA 1
ATOM 641 C C . CYS A 1 93 ? 13.317 5.129 -18.804 1.00 94.00 93 CYS A C 1
ATOM 643 O O . CYS A 1 93 ? 13.706 5.199 -19.969 1.00 94.00 93 CYS A O 1
ATOM 645 N N . ALA A 1 94 ? 13.730 5.973 -17.865 1.00 88.50 94 ALA A N 1
ATOM 646 C CA . ALA A 1 94 ? 14.739 6.996 -18.070 1.00 88.50 94 ALA A CA 1
ATOM 647 C C . ALA A 1 94 ? 15.696 6.991 -16.876 1.00 88.50 94 ALA A C 1
ATOM 649 O O . ALA A 1 94 ? 15.296 6.681 -15.756 1.00 88.50 94 ALA A O 1
ATOM 650 N N . GLY A 1 95 ? 16.962 7.328 -17.112 1.00 88.69 95 GLY A N 1
ATOM 651 C CA . GLY A 1 95 ? 17.989 7.352 -16.069 1.00 88.69 95 GLY A CA 1
ATOM 652 C C . GLY A 1 95 ? 19.224 6.541 -16.437 1.00 88.69 95 GLY A C 1
ATOM 653 O O . GLY A 1 95 ? 19.279 5.896 -17.484 1.00 88.69 95 GLY A O 1
ATOM 654 N N . MET A 1 96 ? 20.236 6.607 -15.575 1.00 92.38 96 MET A N 1
ATOM 655 C CA . MET A 1 96 ? 21.539 5.984 -15.818 1.00 92.38 96 MET A CA 1
ATOM 656 C C . MET A 1 96 ? 21.471 4.458 -15.694 1.00 92.38 96 MET A C 1
ATOM 658 O O . MET A 1 96 ? 22.204 3.757 -16.387 1.00 92.38 96 MET A O 1
ATOM 662 N N . PHE A 1 97 ? 20.580 3.953 -14.842 1.00 90.75 97 PHE A N 1
ATOM 663 C CA . PHE A 1 97 ? 20.443 2.524 -14.546 1.00 90.75 97 PHE A CA 1
ATOM 664 C C . PHE A 1 97 ? 19.264 1.871 -15.267 1.00 90.75 97 PHE A C 1
ATOM 666 O O . PHE A 1 97 ? 18.818 0.783 -14.910 1.00 90.75 97 PHE A O 1
ATOM 673 N N . CYS A 1 98 ? 18.749 2.539 -16.291 1.00 92.75 98 CYS A N 1
ATOM 674 C CA . CYS A 1 98 ? 17.668 2.015 -17.091 1.00 92.75 98 CYS A CA 1
ATOM 675 C C . CYS A 1 98 ? 18.199 0.998 -18.129 1.00 92.75 98 CYS A C 1
ATOM 677 O O . CYS A 1 98 ? 19.098 1.340 -18.900 1.00 92.75 98 CYS A O 1
ATOM 679 N N . PRO A 1 99 ? 17.671 -0.241 -18.188 1.00 92.00 99 PRO A N 1
ATOM 680 C CA . PRO A 1 99 ? 18.190 -1.283 -19.081 1.00 92.00 99 PRO A CA 1
ATOM 681 C C . PRO A 1 99 ? 17.787 -1.101 -20.555 1.00 92.00 99 PRO A C 1
ATOM 683 O O . PRO A 1 99 ? 18.332 -1.776 -21.428 1.00 92.00 99 PRO A O 1
ATOM 686 N N . GLY A 1 100 ? 16.835 -0.215 -20.852 1.00 94.31 100 GLY A N 1
ATOM 687 C CA . GLY A 1 100 ? 16.269 -0.034 -22.187 1.00 94.31 100 GLY A CA 1
ATOM 688 C C . GLY A 1 100 ? 15.357 1.192 -22.271 1.00 94.31 100 GLY A C 1
ATOM 689 O O . GLY A 1 100 ? 15.380 2.030 -21.384 1.00 94.31 100 GLY A O 1
ATOM 690 N N . PRO A 1 101 ? 14.556 1.353 -23.334 1.00 95.12 101 PRO A N 1
ATOM 691 C CA . PRO A 1 101 ? 13.595 2.458 -23.419 1.00 95.12 101 PRO A CA 1
ATOM 692 C C . PRO A 1 101 ? 12.392 2.281 -22.475 1.00 95.12 101 PRO A C 1
ATOM 694 O O . PRO A 1 101 ? 11.725 3.257 -22.127 1.00 95.12 101 PRO A O 1
ATOM 697 N N . THR A 1 102 ? 12.113 1.041 -22.073 1.00 97.12 102 THR A N 1
ATOM 698 C CA . THR A 1 102 ? 11.054 0.676 -21.134 1.00 97.12 102 THR A CA 1
ATOM 699 C C . THR A 1 102 ? 11.578 -0.266 -20.061 1.00 97.12 102 THR A C 1
ATOM 701 O O . THR A 1 102 ? 12.673 -0.828 -20.175 1.00 97.12 102 THR A O 1
ATOM 704 N N . ILE A 1 103 ? 10.796 -0.400 -18.995 1.00 97.06 103 ILE A N 1
ATOM 705 C CA . ILE A 1 103 ? 11.005 -1.366 -17.926 1.00 97.06 103 ILE A CA 1
ATOM 706 C C . ILE A 1 103 ? 9.659 -1.953 -17.509 1.00 97.06 103 ILE A C 1
ATOM 708 O O . ILE A 1 103 ? 8.650 -1.249 -17.454 1.00 97.06 103 ILE A O 1
ATOM 712 N N . SER A 1 104 ? 9.663 -3.241 -17.199 1.00 97.38 104 SER A N 1
ATOM 713 C CA . SER A 1 104 ? 8.490 -3.952 -16.711 1.00 97.38 104 SER A CA 1
ATOM 714 C C . SER A 1 104 ? 8.238 -3.631 -15.234 1.00 97.38 104 SER A C 1
ATOM 716 O O . SER A 1 104 ? 9.143 -3.776 -14.410 1.00 97.38 104 SER A O 1
ATOM 718 N N . ALA A 1 105 ? 7.006 -3.257 -14.896 1.00 96.94 105 ALA A N 1
ATOM 719 C CA . ALA A 1 105 ? 6.517 -3.099 -13.528 1.00 96.94 105 ALA A CA 1
ATOM 720 C C . ALA A 1 105 ? 5.199 -3.853 -13.357 1.00 96.94 105 ALA A C 1
ATOM 722 O O . ALA A 1 105 ? 4.351 -3.836 -14.245 1.00 96.94 105 ALA A O 1
ATOM 723 N N . GLU A 1 106 ? 5.009 -4.508 -12.223 1.00 97.38 106 GLU A N 1
ATOM 724 C CA . GLU A 1 106 ? 3.736 -5.151 -11.901 1.00 97.38 106 GLU A CA 1
ATOM 725 C C . GLU A 1 106 ? 2.795 -4.158 -11.226 1.00 97.38 106 GLU A C 1
ATOM 727 O O . GLU A 1 106 ? 3.239 -3.287 -10.482 1.00 97.38 106 GLU A O 1
ATOM 732 N N . ASP A 1 107 ? 1.492 -4.322 -11.430 1.00 98.44 107 ASP A N 1
ATOM 733 C CA . ASP A 1 107 ? 0.503 -3.735 -10.534 1.00 98.44 107 ASP A CA 1
ATOM 734 C C . ASP A 1 107 ? 0.732 -4.268 -9.107 1.00 98.44 107 ASP A C 1
ATOM 736 O O . ASP A 1 107 ? 1.151 -5.415 -8.882 1.00 98.44 107 ASP A O 1
ATOM 740 N N . VAL A 1 108 ? 0.488 -3.406 -8.124 1.00 98.00 108 VAL A N 1
ATOM 741 C CA . VAL A 1 108 ? 0.671 -3.732 -6.712 1.00 98.00 108 VAL A CA 1
ATOM 742 C C . VAL A 1 108 ? -0.631 -3.485 -5.984 1.00 98.00 108 VAL A C 1
ATOM 744 O O . VAL A 1 108 ? -1.059 -2.350 -5.774 1.00 98.00 108 VAL A O 1
ATOM 747 N N . ASP A 1 109 ? -1.227 -4.593 -5.576 1.00 98.31 109 ASP A N 1
ATOM 748 C CA . ASP A 1 109 ? -2.490 -4.629 -4.871 1.00 98.31 109 ASP A CA 1
ATOM 749 C C . ASP A 1 109 ? -2.259 -5.191 -3.476 1.00 98.31 109 ASP A C 1
ATOM 751 O O . ASP A 1 109 ? -1.551 -6.189 -3.312 1.00 98.31 109 ASP A O 1
ATOM 755 N N . TYR A 1 110 ? -2.885 -4.581 -2.479 1.00 98.31 110 TYR A N 1
ATOM 756 C CA . TYR A 1 110 ? -2.775 -4.999 -1.088 1.00 98.31 110 TYR A CA 1
ATOM 757 C C . TYR A 1 110 ? -4.143 -5.219 -0.478 1.00 98.31 110 TYR A C 1
ATOM 759 O O . TYR A 1 110 ? -5.025 -4.372 -0.604 1.00 98.31 110 TYR A O 1
ATOM 767 N N . VAL A 1 111 ? -4.280 -6.329 0.240 1.00 97.81 111 VAL A N 1
ATOM 768 C CA . VAL A 1 111 ? -5.368 -6.548 1.184 1.00 97.81 111 VAL A CA 1
ATOM 769 C C . VAL A 1 111 ? -4.784 -6.544 2.587 1.00 97.81 111 VAL A C 1
ATOM 771 O O . VAL A 1 111 ? -3.896 -7.344 2.883 1.00 97.81 111 VAL A O 1
ATOM 774 N N . CYS A 1 112 ? -5.284 -5.681 3.462 1.00 97.81 112 CYS A N 1
ATOM 775 C CA . CYS A 1 112 ? -4.839 -5.618 4.846 1.00 97.81 112 CYS A CA 1
ATOM 776 C C . CYS A 1 112 ? -5.988 -5.871 5.831 1.00 97.81 112 CYS A C 1
ATOM 778 O O . CYS A 1 112 ? -7.132 -5.492 5.584 1.00 97.81 112 CYS A O 1
ATOM 780 N N . ASP A 1 113 ? -5.673 -6.492 6.963 1.00 96.69 113 ASP A N 1
ATOM 781 C CA . ASP A 1 113 ? -6.553 -6.618 8.120 1.00 96.69 113 ASP A CA 1
ATOM 782 C C . ASP A 1 113 ? -6.208 -5.495 9.106 1.00 96.69 113 ASP A C 1
ATOM 784 O O . ASP A 1 113 ? -5.085 -5.404 9.611 1.00 96.69 113 ASP A O 1
ATOM 788 N N . LEU A 1 114 ? -7.166 -4.599 9.329 1.00 97.25 114 LEU A N 1
ATOM 789 C CA . LEU A 1 114 ? -7.052 -3.444 10.204 1.00 97.25 114 LEU A CA 1
ATOM 790 C C . LEU A 1 114 ? -7.762 -3.726 11.526 1.00 97.25 114 LEU A C 1
ATOM 792 O O . LEU A 1 114 ? -8.994 -3.758 11.595 1.00 97.25 114 LEU A O 1
ATOM 796 N N . ARG A 1 115 ? -6.979 -3.834 12.602 1.00 96.12 115 ARG A N 1
ATOM 797 C CA . ARG A 1 115 ? -7.481 -3.946 13.976 1.00 96.12 115 ARG A CA 1
ATOM 798 C C . ARG A 1 115 ? -6.939 -2.796 14.809 1.00 96.12 115 ARG A C 1
ATOM 800 O O . ARG A 1 115 ? -5.765 -2.777 15.164 1.00 96.12 115 ARG A O 1
ATOM 807 N N . TRP A 1 116 ? -7.803 -1.846 15.146 1.00 96.75 116 TRP A N 1
ATOM 808 C CA . TRP A 1 116 ? -7.424 -0.717 15.988 1.00 96.75 116 TRP A CA 1
ATOM 809 C C . TRP A 1 116 ? -8.585 -0.267 16.868 1.00 96.75 116 TRP A C 1
ATOM 811 O O . TRP A 1 116 ? -9.667 0.042 16.372 1.00 96.75 116 TRP A O 1
ATOM 821 N N . SER A 1 117 ? -8.362 -0.189 18.184 1.00 95.75 117 SER A N 1
ATOM 822 C CA . SER A 1 117 ? -9.414 0.143 19.154 1.00 95.75 117 SER A CA 1
ATOM 823 C C . SER A 1 117 ? -10.623 -0.804 19.005 1.00 95.75 117 SER A C 1
ATOM 825 O O . SER A 1 117 ? -10.460 -2.020 19.075 1.00 95.75 117 SER A O 1
ATOM 827 N N . ASN A 1 118 ? -11.828 -0.272 18.787 1.00 96.31 118 ASN A N 1
ATOM 828 C CA . ASN A 1 118 ? -13.044 -1.045 18.512 1.00 96.31 118 ASN A CA 1
ATOM 829 C C . ASN A 1 118 ? -13.319 -1.228 17.006 1.00 96.31 118 ASN A C 1
ATOM 831 O O . ASN A 1 118 ? -14.393 -1.701 16.637 1.00 96.31 118 ASN A O 1
ATOM 835 N N . THR A 1 119 ? -12.379 -0.835 16.145 1.00 96.81 119 THR A N 1
ATOM 836 C CA . THR A 1 119 ? -12.503 -0.917 14.690 1.00 96.81 119 THR A CA 1
ATOM 837 C C . THR A 1 119 ? -11.838 -2.184 14.173 1.00 96.81 119 THR A C 1
ATOM 839 O O . THR A 1 119 ? -10.724 -2.543 14.561 1.00 96.81 119 THR A O 1
ATOM 842 N N . SER A 1 120 ? -12.550 -2.859 13.278 1.00 97.06 120 SER A N 1
ATOM 843 C CA . SER A 1 120 ? -12.150 -4.110 12.656 1.00 97.06 120 SER A CA 1
ATOM 844 C C . SER A 1 120 ? -12.600 -4.076 11.203 1.00 97.06 120 SER A C 1
ATOM 846 O O . SER A 1 120 ? -13.791 -4.236 10.944 1.00 97.06 120 SER A O 1
ATOM 848 N N . LEU A 1 121 ? -11.667 -3.860 10.282 1.00 97.44 121 LEU A N 1
ATOM 849 C CA . LEU A 1 121 ? -11.954 -3.698 8.860 1.00 97.44 121 LEU A CA 1
ATOM 850 C C . LEU A 1 121 ? -10.962 -4.498 8.016 1.00 97.44 121 LEU A C 1
ATOM 852 O O . LEU A 1 121 ? -9.819 -4.701 8.410 1.00 97.44 121 LEU A O 1
ATOM 856 N N . TYR A 1 122 ? -11.380 -4.869 6.817 1.00 97.75 122 TYR A N 1
ATOM 857 C CA . TYR A 1 122 ? -10.488 -5.209 5.723 1.00 97.75 122 TYR A CA 1
ATOM 858 C C . TYR A 1 122 ? -10.281 -3.986 4.845 1.00 97.75 122 TYR A C 1
ATOM 860 O O . TYR A 1 122 ? -11.221 -3.246 4.563 1.00 97.75 122 TYR A O 1
ATOM 868 N N . VAL A 1 123 ? -9.052 -3.794 4.399 1.00 98.12 123 VAL A N 1
ATOM 869 C CA . VAL A 1 123 ? -8.645 -2.717 3.504 1.00 98.12 123 VAL A CA 1
ATOM 870 C C . VAL A 1 123 ? -8.196 -3.351 2.200 1.00 98.12 123 VAL A C 1
ATOM 872 O O . VAL A 1 123 ? -7.420 -4.299 2.235 1.00 98.12 123 VAL A O 1
ATOM 875 N N . TYR A 1 124 ? -8.657 -2.841 1.063 1.00 98.31 124 TYR A N 1
ATOM 876 C CA . TYR A 1 124 ? -8.171 -3.243 -0.254 1.00 98.31 124 TYR A CA 1
ATOM 877 C C . TYR A 1 124 ? -7.711 -2.017 -1.033 1.00 98.31 124 TYR A C 1
ATOM 879 O O . TYR A 1 124 ? -8.465 -1.053 -1.153 1.00 98.31 124 TYR A O 1
ATOM 887 N N . VAL A 1 125 ? -6.488 -2.053 -1.561 1.00 98.69 125 VAL A N 1
ATOM 888 C CA . VAL A 1 125 ? -5.901 -0.967 -2.353 1.00 98.69 125 VAL A CA 1
ATOM 889 C C . VAL A 1 125 ? -5.339 -1.528 -3.647 1.00 98.69 125 VAL A C 1
ATOM 891 O O . VAL A 1 125 ? -4.609 -2.518 -3.629 1.00 98.69 125 VAL A O 1
ATOM 894 N N . GLN A 1 126 ? -5.675 -0.875 -4.754 1.00 98.69 126 GLN A N 1
ATOM 895 C CA . GLN A 1 126 ? -5.166 -1.163 -6.089 1.00 98.69 126 GLN A CA 1
ATOM 896 C C . GLN A 1 126 ? -4.190 -0.074 -6.505 1.00 98.69 126 GLN A C 1
ATOM 898 O O . GLN A 1 126 ? -4.549 1.102 -6.462 1.00 98.69 126 GLN A O 1
ATOM 903 N N . SER A 1 127 ? -2.987 -0.446 -6.937 1.00 98.62 127 SER A N 1
ATOM 904 C CA . SER A 1 127 ? -2.004 0.514 -7.450 1.00 98.62 127 SER A CA 1
ATOM 905 C C . SER A 1 127 ? -1.356 0.019 -8.736 1.00 98.62 127 SER A C 1
ATOM 907 O O . SER A 1 127 ? -1.223 -1.186 -8.954 1.00 98.62 127 SER A O 1
ATOM 909 N N . HIS A 1 128 ? -0.914 0.940 -9.585 1.00 98.38 128 HIS A N 1
ATOM 910 C CA . HIS A 1 128 ? -0.141 0.614 -10.780 1.00 98.38 128 HIS A CA 1
ATOM 911 C C . HIS A 1 128 ? 1.111 1.476 -10.882 1.00 98.38 128 HIS A C 1
ATOM 913 O O . HIS A 1 128 ? 1.127 2.627 -10.441 1.00 98.38 128 HIS A O 1
ATOM 919 N N . GLY A 1 129 ? 2.167 0.908 -11.460 1.00 97.12 129 GLY A N 1
ATOM 920 C CA . GLY A 1 129 ? 3.405 1.638 -11.687 1.00 97.12 129 GLY A CA 1
ATOM 921 C C . GLY A 1 129 ? 3.220 2.700 -12.773 1.00 97.12 129 GLY A C 1
ATOM 922 O O . GLY A 1 129 ? 2.602 2.433 -13.803 1.00 97.12 129 GLY A O 1
ATOM 923 N N . THR A 1 130 ? 3.763 3.898 -12.568 1.00 96.88 130 THR A N 1
ATOM 924 C CA . THR A 1 130 ? 3.635 5.022 -13.516 1.00 96.88 130 THR A CA 1
ATOM 925 C C . THR A 1 130 ? 4.958 5.443 -14.133 1.00 96.88 130 THR A C 1
ATOM 927 O O . THR A 1 130 ? 4.999 5.875 -15.286 1.00 96.88 130 THR A O 1
ATOM 930 N N . SER A 1 131 ? 6.062 5.294 -13.401 1.00 95.00 131 SER A N 1
ATOM 931 C CA . SER A 1 131 ? 7.398 5.580 -13.917 1.00 95.00 131 SER A CA 1
ATOM 932 C C . SER A 1 131 ? 8.497 4.872 -13.131 1.00 95.00 131 SER A C 1
ATOM 934 O O . SER A 1 131 ? 8.296 4.421 -12.004 1.00 95.00 131 SER A O 1
ATOM 936 N N . TRP A 1 132 ? 9.682 4.802 -13.738 1.00 95.50 132 TRP A N 1
ATOM 937 C CA . TRP A 1 132 ? 10.925 4.401 -13.084 1.00 95.50 132 TRP A CA 1
ATOM 938 C C . TRP A 1 132 ? 11.804 5.624 -12.817 1.00 95.50 132 TRP A C 1
ATOM 940 O O . TRP A 1 132 ? 12.073 6.413 -13.725 1.00 95.50 132 TRP A O 1
ATOM 950 N N . LEU A 1 133 ? 12.256 5.771 -11.572 1.00 91.00 133 LEU A N 1
ATOM 951 C CA . LEU A 1 133 ? 13.031 6.901 -11.062 1.00 91.00 133 LEU A CA 1
ATOM 952 C C . LEU A 1 133 ? 14.454 6.503 -10.634 1.00 91.00 133 LEU A C 1
ATOM 954 O O . LEU A 1 133 ? 15.026 7.087 -9.709 1.00 91.00 133 LEU A O 1
ATOM 958 N N . ASP A 1 134 ? 15.049 5.524 -11.313 1.00 89.75 134 ASP A N 1
ATOM 959 C CA . ASP A 1 134 ? 16.443 5.137 -11.096 1.00 89.75 134 ASP A CA 1
ATOM 960 C C . ASP A 1 134 ? 16.695 4.662 -9.643 1.00 89.75 134 ASP A C 1
ATOM 962 O O . ASP A 1 134 ? 16.101 3.678 -9.203 1.00 89.75 134 ASP A O 1
ATOM 966 N N . PHE A 1 135 ? 17.523 5.354 -8.854 1.00 86.94 135 PHE A N 1
ATOM 967 C CA . PHE A 1 135 ? 17.774 5.016 -7.447 1.00 86.94 135 PHE A CA 1
ATOM 968 C C . PHE A 1 135 ? 16.514 5.032 -6.569 1.00 86.94 135 PHE A C 1
ATOM 970 O O . PHE A 1 135 ? 16.476 4.362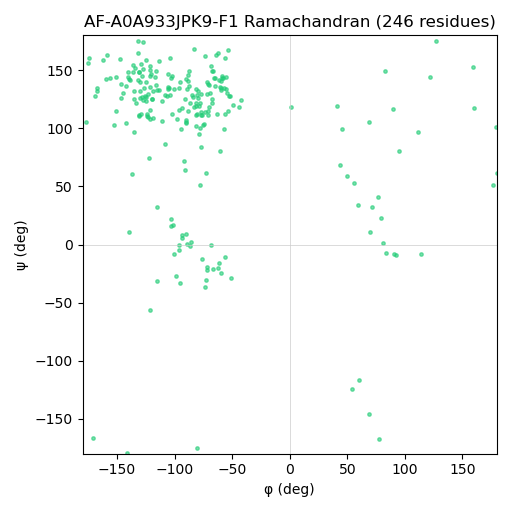 -5.534 1.00 86.94 135 PHE A O 1
ATOM 977 N N . MET A 1 136 ? 15.491 5.790 -6.974 1.00 89.38 136 MET A N 1
ATOM 978 C CA . MET A 1 136 ? 14.220 5.892 -6.258 1.00 89.38 136 MET A CA 1
ATOM 979 C C . MET A 1 136 ? 13.221 4.788 -6.637 1.00 89.38 136 MET A C 1
ATOM 981 O O . MET A 1 136 ? 12.120 4.773 -6.096 1.00 89.38 136 MET A O 1
ATOM 985 N N . GLY A 1 137 ? 13.595 3.843 -7.503 1.00 93.19 137 GLY A N 1
ATOM 986 C CA . GLY A 1 137 ? 12.745 2.712 -7.861 1.00 93.19 137 GLY A CA 1
ATOM 987 C C . GLY A 1 137 ? 11.519 3.122 -8.676 1.00 93.19 137 GLY A C 1
ATOM 988 O O . GLY A 1 137 ? 11.579 4.035 -9.501 1.00 93.19 137 GLY A O 1
ATOM 989 N N . PHE A 1 138 ? 10.403 2.430 -8.463 1.00 95.62 138 PHE A N 1
ATOM 990 C CA . PHE A 1 138 ? 9.148 2.698 -9.158 1.00 95.62 138 PHE A CA 1
ATOM 991 C C . PHE A 1 138 ? 8.296 3.741 -8.432 1.00 95.62 138 PHE A C 1
ATOM 993 O O . PHE A 1 138 ? 8.159 3.711 -7.210 1.00 95.62 138 PHE A O 1
ATOM 1000 N N . ASN A 1 139 ? 7.655 4.613 -9.205 1.00 95.81 139 ASN A N 1
ATOM 1001 C CA . ASN A 1 139 ? 6.494 5.364 -8.747 1.00 95.81 139 ASN A CA 1
ATOM 1002 C C . ASN A 1 139 ? 5.225 4.570 -9.012 1.00 95.81 139 ASN A C 1
ATOM 1004 O O . ASN A 1 139 ? 5.108 3.924 -10.054 1.00 95.81 139 ASN A O 1
ATOM 1008 N N . TYR A 1 140 ? 4.263 4.709 -8.108 1.00 97.94 140 TYR A N 1
ATOM 1009 C CA . TYR A 1 140 ? 2.939 4.126 -8.238 1.00 97.94 140 TYR A CA 1
ATOM 1010 C C . TYR A 1 140 ? 1.857 5.183 -8.042 1.00 97.94 140 TYR A C 1
ATOM 1012 O O . TYR A 1 140 ? 2.039 6.145 -7.296 1.00 97.94 140 TYR A O 1
ATOM 1020 N N . GLU A 1 141 ? 0.720 4.967 -8.692 1.00 98.38 141 GLU A N 1
ATOM 1021 C CA . GLU A 1 141 ? -0.531 5.670 -8.423 1.00 98.38 141 GLU A CA 1
ATOM 1022 C C . GLU A 1 141 ? -1.582 4.673 -7.934 1.00 98.38 141 GLU A C 1
ATOM 1024 O O . GLU A 1 141 ? -1.616 3.524 -8.379 1.00 98.38 141 GLU A O 1
ATOM 1029 N N . VAL A 1 142 ? -2.426 5.114 -6.999 1.00 98.62 142 VAL A N 1
ATOM 1030 C CA . VAL A 1 142 ? -3.544 4.320 -6.480 1.00 98.62 142 VAL A CA 1
ATOM 1031 C C . VAL A 1 142 ? -4.731 4.461 -7.432 1.00 98.62 142 VAL A C 1
ATOM 1033 O O . VAL A 1 142 ? -5.259 5.556 -7.615 1.00 98.62 142 VAL A O 1
ATOM 1036 N N . ASP A 1 143 ? -5.161 3.339 -8.007 1.00 98.38 143 ASP A N 1
ATOM 1037 C CA . ASP A 1 143 ? -6.337 3.233 -8.877 1.00 98.38 143 ASP A CA 1
ATOM 1038 C C . ASP A 1 143 ? -7.642 3.330 -8.073 1.00 98.38 143 ASP A C 1
ATOM 1040 O O . ASP A 1 143 ? -8.636 3.902 -8.525 1.00 98.38 143 ASP A O 1
ATOM 1044 N N . GLY A 1 144 ? -7.639 2.765 -6.864 1.00 98.25 144 GLY A N 1
ATOM 1045 C CA . GLY A 1 144 ? -8.782 2.762 -5.964 1.00 98.25 144 GLY A CA 1
ATOM 1046 C C . GLY A 1 144 ? -8.456 2.137 -4.613 1.00 98.25 144 GLY A C 1
ATOM 1047 O O . GLY A 1 144 ? -7.530 1.334 -4.484 1.00 98.25 144 GLY A O 1
ATOM 1048 N N . ALA A 1 145 ? -9.230 2.521 -3.601 1.0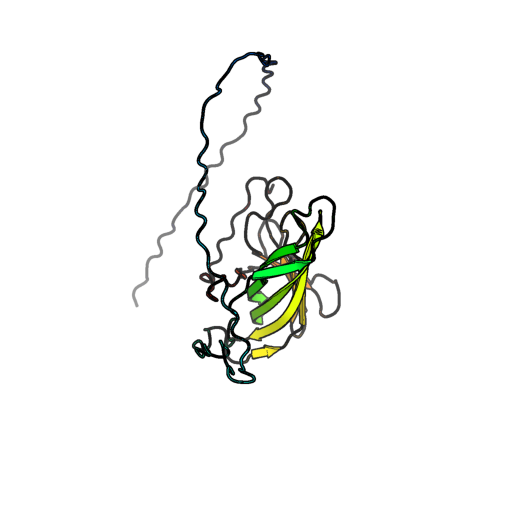0 98.56 145 ALA A N 1
ATOM 1049 C CA . ALA A 1 145 ? -9.138 1.972 -2.260 1.00 98.56 145 ALA A CA 1
ATOM 1050 C C . ALA A 1 145 ? -10.530 1.782 -1.652 1.00 98.56 145 ALA A C 1
ATOM 1052 O O . ALA A 1 145 ? -11.442 2.587 -1.868 1.00 98.56 145 ALA A O 1
ATOM 1053 N N . TRP A 1 146 ? -10.686 0.714 -0.878 1.00 98.44 146 TRP A N 1
ATOM 1054 C CA . TRP A 1 146 ? -11.938 0.341 -0.230 1.00 98.44 146 TRP A CA 1
ATOM 1055 C C . TRP A 1 146 ? -11.679 -0.184 1.176 1.00 98.44 146 TRP A C 1
ATOM 1057 O O . TRP A 1 146 ? -10.665 -0.830 1.438 1.00 98.44 146 TRP A O 1
ATOM 1067 N N . VAL A 1 147 ? -12.640 0.052 2.063 1.00 98.12 147 VAL A N 1
ATOM 1068 C CA . VAL A 1 147 ? -12.717 -0.576 3.382 1.00 98.12 147 VAL A CA 1
ATOM 1069 C C . VAL A 1 147 ? -13.972 -1.432 3.474 1.00 98.12 147 VAL A C 1
ATOM 1071 O O . VAL A 1 147 ? -14.987 -1.124 2.847 1.00 98.12 147 VAL A O 1
ATOM 1074 N N . SER A 1 148 ? -13.907 -2.501 4.258 1.00 97.50 148 SER A N 1
ATOM 1075 C CA . SER A 1 148 ? -15.010 -3.430 4.469 1.00 97.50 148 SER A CA 1
ATOM 1076 C C . SER A 1 148 ? -15.065 -3.905 5.911 1.00 97.50 148 SER A C 1
ATOM 1078 O O . SER A 1 148 ? -14.041 -4.280 6.471 1.00 97.50 148 SER A O 1
ATOM 1080 N N . ASP A 1 149 ? -16.250 -3.954 6.508 1.00 96.12 149 ASP A N 1
ATOM 1081 C CA . ASP A 1 149 ? -16.465 -4.600 7.813 1.00 96.12 149 ASP A CA 1
ATOM 1082 C C . ASP A 1 149 ? -16.825 -6.097 7.691 1.00 96.12 149 ASP A C 1
ATOM 1084 O O . ASP A 1 149 ? -17.175 -6.751 8.675 1.00 96.12 149 ASP A O 1
ATOM 1088 N N . GLY A 1 150 ? -16.719 -6.649 6.477 1.00 92.75 150 GLY A N 1
ATOM 1089 C CA . GLY A 1 150 ? -17.132 -8.008 6.125 1.00 92.75 150 GLY A CA 1
ATOM 1090 C C . GLY A 1 150 ? -18.577 -8.108 5.627 1.00 92.75 150 GLY A C 1
ATOM 1091 O O . GLY A 1 150 ? -18.973 -9.168 5.141 1.00 92.75 150 GLY A O 1
ATOM 1092 N N . VAL A 1 151 ? -19.358 -7.027 5.716 1.00 90.88 151 VAL A N 1
ATOM 1093 C CA . VAL A 1 151 ? -20.730 -6.939 5.198 1.00 90.88 151 VAL A CA 1
ATOM 1094 C C . VAL A 1 151 ? -20.839 -5.806 4.184 1.00 90.88 151 VAL A C 1
ATOM 1096 O O . VAL A 1 151 ? -21.221 -6.047 3.038 1.00 90.88 151 VAL A O 1
ATOM 1099 N N . ASP A 1 152 ? -20.473 -4.596 4.596 1.00 95.19 152 ASP A N 1
ATOM 1100 C CA . ASP A 1 152 ? -20.583 -3.382 3.802 1.00 95.19 152 ASP A CA 1
ATOM 1101 C C . ASP A 1 152 ? -19.205 -2.938 3.307 1.00 95.19 152 ASP A C 1
ATOM 1103 O O . ASP A 1 152 ? -18.241 -2.864 4.069 1.00 95.19 152 ASP A O 1
ATOM 1107 N N . VAL A 1 153 ? -19.125 -2.593 2.020 1.00 97.06 153 VAL A N 1
ATOM 1108 C CA . VAL A 1 153 ? -17.911 -2.059 1.390 1.00 97.06 153 VAL A CA 1
ATOM 1109 C C . VAL A 1 153 ? -18.106 -0.582 1.090 1.00 97.06 153 VAL A C 1
ATOM 1111 O O . VAL A 1 153 ? -19.081 -0.193 0.447 1.00 97.06 153 VAL A O 1
ATOM 1114 N N . SER A 1 154 ? -17.153 0.241 1.518 1.00 97.25 154 SER A N 1
ATOM 1115 C CA . SER A 1 154 ? -17.147 1.684 1.270 1.00 97.25 154 SER A CA 1
ATOM 1116 C C . SER A 1 154 ? -15.849 2.112 0.584 1.00 97.25 154 SER A C 1
ATOM 1118 O O . SER A 1 154 ? -14.783 1.610 0.943 1.00 97.25 154 SER A O 1
ATOM 1120 N N . PRO A 1 155 ? -15.901 3.029 -0.399 1.00 98.00 155 PRO A N 1
ATOM 1121 C CA . PRO A 1 155 ? -14.691 3.592 -0.984 1.00 98.00 155 PRO A CA 1
ATOM 1122 C C . PRO A 1 155 ? -13.949 4.455 0.043 1.00 98.00 155 PRO A C 1
ATOM 1124 O O . PRO A 1 155 ? -14.573 5.090 0.895 1.00 98.00 155 PRO A O 1
ATOM 1127 N N . THR A 1 156 ? -12.627 4.508 -0.079 1.00 98.25 156 THR A N 1
ATOM 1128 C CA . THR A 1 156 ? -11.770 5.408 0.694 1.00 98.25 156 THR A CA 1
ATOM 1129 C C . THR A 1 156 ? -10.624 5.962 -0.159 1.00 98.25 156 THR A C 1
ATOM 1131 O O . THR A 1 156 ? -10.519 5.667 -1.350 1.00 98.25 156 THR A O 1
ATOM 1134 N N . THR A 1 157 ? -9.774 6.790 0.438 1.00 98.31 157 THR A N 1
ATOM 1135 C CA . THR A 1 157 ? -8.541 7.317 -0.143 1.00 98.31 157 THR A CA 1
ATOM 1136 C C . THR A 1 157 ? -7.325 6.589 0.415 1.00 98.31 157 THR A C 1
ATOM 1138 O O . THR A 1 157 ? -7.276 6.214 1.587 1.00 98.31 157 THR A O 1
ATOM 1141 N N . ALA A 1 158 ? -6.333 6.377 -0.447 1.00 98.50 158 ALA A N 1
ATOM 1142 C CA . ALA A 1 158 ? -5.061 5.788 -0.069 1.00 98.50 158 ALA A CA 1
ATOM 1143 C C . ALA A 1 158 ? -3.915 6.359 -0.910 1.00 98.50 158 ALA A C 1
ATOM 1145 O O . ALA A 1 158 ? -4.126 6.875 -2.009 1.00 98.50 158 ALA A O 1
ATOM 1146 N N . THR A 1 159 ? -2.695 6.220 -0.401 1.00 98.31 159 THR A N 1
ATOM 1147 C CA . THR A 1 159 ? -1.452 6.471 -1.135 1.00 98.31 159 THR A CA 1
ATOM 1148 C C . THR A 1 159 ? -0.505 5.303 -0.936 1.00 98.31 159 THR A C 1
ATOM 1150 O O . THR A 1 159 ? -0.382 4.805 0.182 1.00 98.31 159 THR A O 1
ATOM 1153 N N . TYR A 1 160 ? 0.212 4.923 -1.987 1.00 98.38 160 TYR A N 1
ATOM 1154 C CA . TYR A 1 160 ? 1.212 3.865 -1.943 1.00 98.38 160 TYR A CA 1
ATOM 1155 C C . TYR A 1 160 ? 2.576 4.406 -2.373 1.00 98.38 160 TYR A C 1
ATOM 1157 O O . TYR A 1 160 ? 2.675 5.138 -3.360 1.00 98.38 160 TYR A O 1
ATOM 1165 N N . ALA A 1 161 ? 3.624 4.042 -1.639 1.00 97.12 161 ALA A N 1
ATOM 1166 C CA . ALA A 1 161 ? 5.000 4.360 -1.988 1.00 97.12 161 ALA A CA 1
ATOM 1167 C C . ALA A 1 161 ? 5.854 3.092 -1.958 1.00 97.12 161 ALA A C 1
ATOM 1169 O O . ALA A 1 161 ? 5.908 2.413 -0.943 1.00 97.12 161 ALA A O 1
ATOM 1170 N N . TRP A 1 162 ? 6.573 2.828 -3.051 1.00 95.25 162 TRP A N 1
ATOM 1171 C CA . TRP A 1 162 ? 7.434 1.648 -3.236 1.00 95.25 162 TRP A CA 1
ATOM 1172 C C . TRP A 1 162 ? 8.666 1.612 -2.319 1.00 95.25 162 TRP A C 1
ATOM 1174 O O . TRP A 1 162 ? 9.292 0.579 -2.130 1.00 95.25 162 TRP A O 1
ATOM 1184 N N . GLY A 1 163 ? 9.087 2.761 -1.784 1.00 92.75 163 GLY A N 1
ATOM 11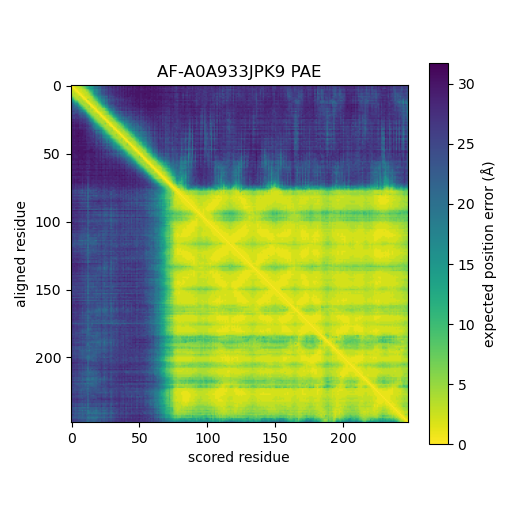85 C CA . GLY A 1 163 ? 10.244 2.812 -0.889 1.00 92.75 163 GLY A CA 1
ATOM 1186 C C . GLY A 1 163 ? 11.599 2.584 -1.566 1.00 92.75 163 GLY A C 1
ATOM 1187 O O . GLY A 1 163 ? 12.524 2.052 -0.947 1.00 92.75 163 GLY A O 1
ATOM 1188 N N . GLY A 1 164 ? 11.754 2.996 -2.827 1.00 90.62 164 GLY A N 1
ATOM 1189 C CA . GLY A 1 164 ? 13.052 2.974 -3.504 1.00 90.62 164 GLY A CA 1
ATOM 1190 C C . GLY A 1 164 ? 13.502 1.598 -3.993 1.00 90.62 164 GLY A C 1
ATOM 1191 O O . GLY A 1 164 ? 12.759 0.623 -3.979 1.00 90.62 164 GLY A O 1
ATOM 1192 N N . ASN A 1 165 ? 14.779 1.487 -4.369 1.00 87.56 165 ASN A N 1
ATOM 1193 C CA . ASN A 1 165 ? 15.397 0.210 -4.774 1.00 87.56 165 ASN A CA 1
ATOM 1194 C C . ASN A 1 165 ? 15.562 -0.812 -3.636 1.00 87.56 165 ASN A C 1
ATOM 1196 O O . ASN A 1 165 ? 16.093 -1.911 -3.841 1.00 87.56 165 ASN A O 1
ATOM 1200 N N . HIS A 1 166 ? 15.153 -0.445 -2.426 1.00 89.62 166 HIS A N 1
ATOM 1201 C CA . HIS A 1 166 ? 15.162 -1.324 -1.266 1.00 89.62 166 HIS A CA 1
ATOM 1202 C C . HIS A 1 166 ? 13.790 -1.920 -0.956 1.00 89.62 166 HIS A C 1
ATOM 1204 O O . HIS A 1 166 ? 13.732 -2.853 -0.159 1.00 89.62 166 HIS A O 1
ATOM 1210 N N . HIS A 1 167 ? 12.745 -1.448 -1.648 1.00 91.12 167 HIS A N 1
ATOM 1211 C CA . HIS A 1 167 ? 11.368 -1.878 -1.457 1.00 91.12 167 HIS A CA 1
ATOM 1212 C C . HIS A 1 167 ? 10.915 -1.707 -0.003 1.00 91.12 167 HIS A C 1
ATOM 1214 O O . HIS A 1 167 ? 10.505 -2.660 0.646 1.00 91.12 167 HIS A O 1
ATOM 1220 N N . ASN A 1 168 ? 11.091 -0.502 0.537 1.00 92.38 168 ASN A N 1
ATOM 1221 C CA . ASN A 1 168 ? 10.580 -0.149 1.862 1.00 92.38 168 ASN A CA 1
ATOM 1222 C C . ASN A 1 168 ? 9.184 0.430 1.696 1.00 92.38 168 ASN A C 1
ATOM 1224 O O . ASN A 1 168 ? 8.967 1.632 1.877 1.00 92.38 168 ASN A O 1
ATOM 1228 N N . ASP A 1 169 ? 8.299 -0.429 1.217 1.00 94.88 169 ASP A N 1
ATOM 1229 C CA . ASP A 1 169 ? 6.948 -0.083 0.856 1.00 94.88 169 ASP A CA 1
ATOM 1230 C C . ASP A 1 169 ? 6.212 0.571 2.035 1.00 94.88 169 ASP A C 1
ATOM 1232 O O . ASP A 1 169 ? 6.402 0.220 3.201 1.00 94.88 169 ASP A O 1
ATOM 1236 N N . SER A 1 170 ? 5.357 1.542 1.727 1.00 97.19 170 SER A N 1
ATOM 1237 C CA . SER A 1 170 ? 4.414 2.097 2.694 1.00 97.19 170 SER A CA 1
ATOM 1238 C C . SER A 1 170 ? 3.062 2.326 2.040 1.00 97.19 170 SER A C 1
ATOM 1240 O O . SER A 1 170 ? 2.970 2.742 0.878 1.00 97.19 170 SER A O 1
ATOM 1242 N N . LEU A 1 171 ? 2.003 2.051 2.794 1.00 98.50 171 LEU A N 1
ATOM 1243 C CA . LEU A 1 171 ? 0.625 2.217 2.356 1.00 98.50 171 LEU A CA 1
ATOM 1244 C C . LEU A 1 171 ? -0.145 3.032 3.391 1.00 98.50 171 LEU A C 1
ATOM 1246 O O . LEU A 1 171 ? -0.413 2.548 4.488 1.00 98.50 171 LEU A O 1
ATOM 1250 N N . THR A 1 172 ? -0.546 4.245 3.026 1.00 98.44 172 THR A N 1
ATOM 1251 C CA . THR A 1 172 ? -1.372 5.114 3.874 1.00 98.44 172 THR A CA 1
ATOM 1252 C C . THR A 1 172 ? -2.820 5.046 3.421 1.00 98.44 172 THR A C 1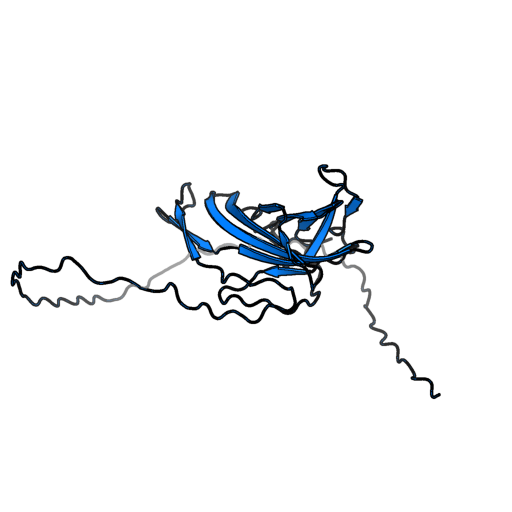
ATOM 1254 O O . THR A 1 172 ? -3.085 5.161 2.226 1.00 98.44 172 THR A O 1
ATOM 1257 N N . VAL A 1 173 ? -3.754 4.888 4.357 1.00 98.50 173 VAL A N 1
ATOM 1258 C CA . VAL A 1 173 ? -5.190 4.750 4.083 1.00 98.50 173 VAL A CA 1
ATOM 1259 C C . VAL A 1 173 ? -5.983 5.616 5.050 1.00 98.50 173 VAL A C 1
ATOM 1261 O O . VAL A 1 173 ? -5.766 5.568 6.263 1.00 98.50 173 VAL A O 1
ATOM 1264 N N . ASP A 1 174 ? -6.924 6.384 4.512 1.00 98.31 174 ASP A N 1
ATOM 1265 C CA . ASP A 1 174 ? -7.868 7.144 5.321 1.00 98.31 174 ASP A CA 1
ATOM 1266 C C . ASP A 1 174 ? -9.007 6.226 5.781 1.00 98.31 174 ASP A C 1
ATOM 1268 O O . ASP A 1 174 ? -9.567 5.442 5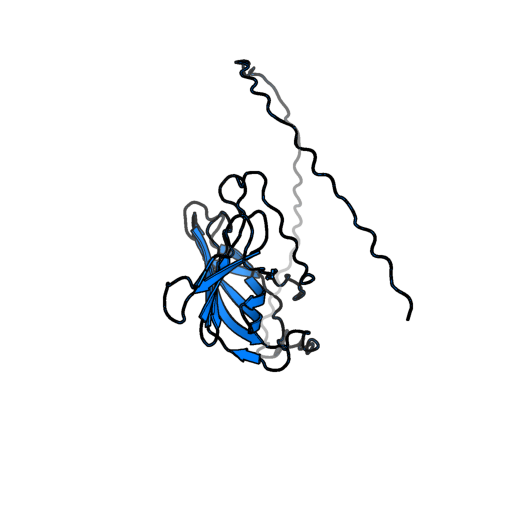.011 1.00 98.31 174 ASP A O 1
ATOM 1272 N N . VAL A 1 175 ? -9.358 6.300 7.059 1.00 97.12 175 VAL A N 1
ATOM 1273 C CA . VAL A 1 175 ? -10.464 5.556 7.665 1.00 97.12 175 VAL A CA 1
ATOM 1274 C C . VAL A 1 175 ? -11.334 6.571 8.412 1.00 97.12 175 VAL A C 1
ATOM 1276 O O . VAL A 1 175 ? -10.805 7.537 8.960 1.00 97.12 175 VAL A O 1
ATOM 1279 N N . PRO A 1 176 ? -12.670 6.427 8.466 1.00 95.00 176 PRO A N 1
ATOM 1280 C CA . PRO A 1 176 ? -13.489 7.382 9.207 1.00 95.00 176 PRO A CA 1
ATOM 1281 C C . PRO A 1 176 ? -13.006 7.554 10.660 1.00 95.00 176 PRO A C 1
ATOM 1283 O O . PRO A 1 176 ? -13.068 6.615 11.459 1.00 95.00 176 PRO A O 1
ATOM 1286 N N . GLY A 1 177 ? -12.527 8.755 10.999 1.00 96.88 177 GLY A N 1
ATOM 1287 C CA . GLY A 1 177 ? -12.011 9.113 12.321 1.00 96.88 177 GLY A CA 1
ATOM 1288 C C . GLY A 1 177 ? -10.501 8.946 12.544 1.00 96.88 177 GLY A C 1
ATOM 1289 O O . GLY A 1 177 ? -10.023 9.392 13.588 1.00 96.88 177 GLY A O 1
ATOM 1290 N N . PHE A 1 178 ? -9.739 8.323 11.636 1.00 98.19 178 PHE A N 1
ATOM 1291 C CA . PHE A 1 178 ? -8.276 8.191 11.758 1.00 98.19 178 PHE A CA 1
ATOM 1292 C C . PHE A 1 178 ? -7.602 7.835 10.425 1.00 98.19 178 PHE A C 1
ATOM 1294 O O . PHE A 1 178 ? -8.213 7.272 9.527 1.00 98.19 178 PHE A O 1
ATOM 1301 N N . GLN A 1 179 ? -6.309 8.106 10.300 1.00 98.38 179 GLN A N 1
ATOM 1302 C CA . GLN A 1 179 ? -5.504 7.615 9.179 1.00 98.38 179 GLN A CA 1
ATOM 1303 C C . GLN A 1 179 ? -4.596 6.488 9.672 1.00 98.38 179 GLN A C 1
ATOM 1305 O O . GLN A 1 179 ? -4.142 6.508 10.816 1.00 98.38 179 GLN A O 1
ATOM 1310 N N . VAL A 1 180 ? -4.321 5.500 8.826 1.00 98.31 180 VAL A N 1
ATOM 1311 C CA . VAL A 1 180 ? -3.319 4.470 9.120 1.00 98.31 180 VAL A CA 1
ATOM 1312 C C . VAL A 1 180 ? -2.240 4.444 8.063 1.00 98.31 180 VAL A C 1
ATOM 1314 O O . VAL A 1 180 ? -2.513 4.721 6.898 1.00 98.31 180 VAL A O 1
ATOM 1317 N N . ARG A 1 181 ? -1.031 4.061 8.462 1.00 98.12 181 ARG A N 1
ATOM 1318 C CA . ARG A 1 181 ? 0.049 3.707 7.549 1.00 98.12 181 ARG A CA 1
ATOM 1319 C C . ARG A 1 181 ? 0.559 2.314 7.875 1.00 98.12 181 ARG A C 1
ATOM 1321 O O . ARG A 1 181 ? 0.951 2.052 9.009 1.00 98.12 181 ARG A O 1
ATOM 1328 N N . TYR A 1 182 ? 0.526 1.439 6.883 1.00 97.69 182 TYR A N 1
ATOM 1329 C CA . TYR A 1 182 ? 1.223 0.165 6.908 1.00 97.69 182 TYR A CA 1
ATOM 1330 C C . TYR A 1 182 ? 2.658 0.400 6.447 1.00 97.69 182 TYR A C 1
ATOM 1332 O O . TYR A 1 182 ? 2.863 1.008 5.397 1.00 97.69 182 TYR A O 1
ATOM 1340 N N . ASP A 1 183 ? 3.618 -0.074 7.232 1.00 95.88 183 ASP A N 1
ATOM 1341 C CA . ASP A 1 183 ? 5.051 -0.022 6.939 1.00 95.88 183 ASP A CA 1
ATOM 1342 C C . ASP A 1 183 ? 5.665 -1.418 7.184 1.00 95.88 183 ASP A C 1
ATOM 1344 O O . ASP A 1 183 ? 5.002 -2.344 7.670 1.00 95.88 183 ASP A O 1
ATOM 1348 N N . HIS A 1 184 ? 6.952 -1.569 6.872 1.00 92.44 184 HIS A N 1
ATOM 1349 C CA . HIS A 1 184 ? 7.750 -2.719 7.300 1.00 92.44 184 HIS A CA 1
ATOM 1350 C C . HIS A 1 184 ? 8.291 -2.489 8.711 1.00 92.44 184 HIS A C 1
ATOM 1352 O O . HIS A 1 184 ? 8.959 -1.488 8.975 1.00 92.44 184 HIS A O 1
ATOM 1358 N N . SER A 1 185 ? 8.045 -3.439 9.607 1.00 85.94 185 SER A N 1
ATOM 1359 C CA . SER A 1 185 ? 8.560 -3.424 10.982 1.00 85.94 185 SER A CA 1
ATOM 1360 C C . SER A 1 185 ? 10.061 -3.699 11.079 1.00 85.94 185 SER A C 1
ATOM 1362 O O . SER A 1 185 ? 10.670 -3.444 12.117 1.00 85.94 185 SER A O 1
ATOM 1364 N N . SER A 1 186 ? 10.640 -4.288 10.032 1.00 80.88 186 SER A N 1
ATOM 1365 C CA . SER A 1 186 ? 11.935 -4.950 10.089 1.00 80.88 186 SER A CA 1
ATOM 1366 C C . SER A 1 186 ? 12.711 -4.756 8.786 1.00 80.88 186 SER A C 1
ATOM 1368 O O . SER A 1 186 ? 12.189 -4.970 7.683 1.00 80.88 186 SER A O 1
ATOM 1370 N N . PHE A 1 187 ? 13.975 -4.336 8.907 1.00 83.06 187 PHE A N 1
ATOM 1371 C CA . PHE A 1 187 ? 14.841 -4.074 7.758 1.00 83.06 187 PHE A CA 1
ATOM 1372 C C . PHE A 1 187 ? 16.118 -4.903 7.839 1.00 83.06 187 PHE A C 1
ATOM 1374 O O . PHE A 1 187 ? 16.851 -4.909 8.825 1.00 83.06 187 PHE A O 1
ATOM 1381 N N . GLY A 1 188 ? 16.420 -5.590 6.746 1.00 80.00 188 GLY A N 1
ATOM 1382 C CA . GLY A 1 188 ? 17.632 -6.372 6.600 1.00 80.00 188 GLY A CA 1
ATOM 1383 C C . GLY A 1 188 ? 18.833 -5.509 6.234 1.00 80.00 188 GLY A C 1
ATOM 1384 O O . GLY A 1 188 ? 18.775 -4.280 6.115 1.00 80.00 188 GLY A O 1
ATOM 1385 N N . PHE A 1 189 ? 19.952 -6.186 5.979 1.00 79.12 189 PHE A N 1
ATOM 1386 C CA . PHE A 1 189 ? 21.179 -5.539 5.530 1.00 79.12 189 PHE A CA 1
ATOM 1387 C C . PHE A 1 189 ? 20.939 -4.640 4.303 1.00 79.12 189 PHE A C 1
ATOM 1389 O O . PHE A 1 189 ? 20.401 -5.074 3.282 1.00 79.12 189 PHE A O 1
ATOM 1396 N N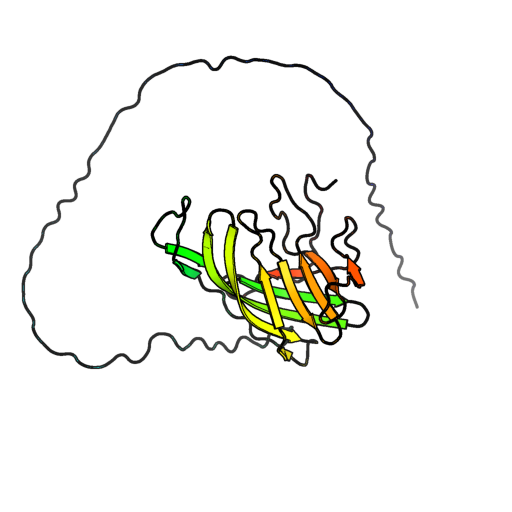 . GLY A 1 190 ? 21.379 -3.383 4.400 1.00 81.69 190 GLY A N 1
ATOM 1397 C CA . GLY A 1 190 ? 21.190 -2.387 3.345 1.00 81.69 190 GLY A CA 1
ATOM 1398 C C . GLY A 1 190 ? 19.796 -1.760 3.312 1.00 81.69 190 GLY A C 1
ATOM 1399 O O . GLY A 1 190 ? 19.411 -1.263 2.261 1.00 81.69 190 GLY A O 1
ATOM 1400 N N . PHE A 1 191 ? 19.059 -1.770 4.432 1.00 83.31 191 PHE A N 1
ATOM 1401 C CA . PHE A 1 191 ? 17.707 -1.210 4.549 1.00 83.31 191 PHE A CA 1
ATOM 1402 C C . PHE A 1 191 ? 16.700 -1.847 3.593 1.00 83.31 191 PHE A C 1
ATOM 1404 O O . PHE A 1 191 ? 15.841 -1.140 3.091 1.00 83.31 191 PHE A O 1
ATOM 1411 N N . ARG A 1 192 ? 16.828 -3.141 3.293 1.00 84.75 192 ARG A N 1
ATOM 1412 C CA . ARG A 1 192 ? 15.871 -3.869 2.446 1.00 84.75 192 ARG A CA 1
ATOM 1413 C C . ARG A 1 192 ? 14.774 -4.470 3.309 1.00 84.75 192 ARG A C 1
ATOM 1415 O O . ARG A 1 192 ? 15.097 -4.986 4.378 1.00 84.75 192 ARG A O 1
ATOM 1422 N N . GLN A 1 193 ? 13.528 -4.477 2.844 1.00 88.81 193 GLN A N 1
ATOM 1423 C CA . GLN A 1 193 ? 12.479 -5.235 3.529 1.00 88.81 193 GLN A CA 1
AT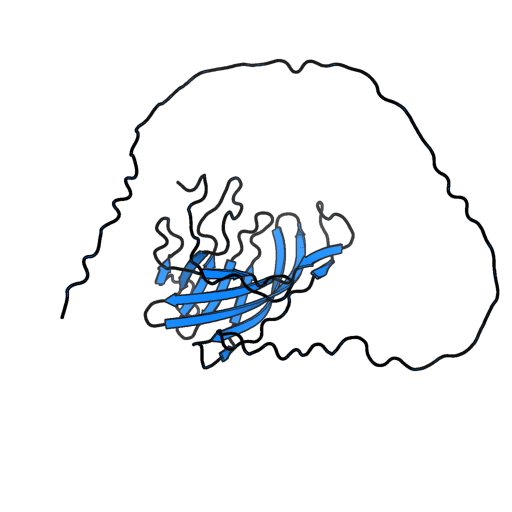OM 1424 C C . GLN A 1 193 ? 12.887 -6.711 3.685 1.00 88.81 193 GLN A C 1
ATOM 1426 O O . GLN A 1 193 ? 13.384 -7.327 2.737 1.00 88.81 193 GLN A O 1
ATOM 1431 N N . CYS A 1 194 ? 12.699 -7.290 4.872 1.00 85.62 194 CYS A N 1
ATOM 1432 C CA . CYS A 1 194 ? 12.795 -8.750 5.033 1.00 85.62 194 CYS A CA 1
ATOM 1433 C C . CYS A 1 194 ? 11.433 -9.429 5.034 1.00 85.62 194 CYS A C 1
ATOM 1435 O O . CYS A 1 194 ? 11.343 -10.626 4.759 1.00 85.62 194 CYS A O 1
ATOM 1437 N N . GLN A 1 195 ? 10.406 -8.693 5.445 1.00 88.75 195 GLN A N 1
ATOM 1438 C CA . GLN A 1 195 ? 9.052 -9.177 5.640 1.00 88.75 195 GLN A CA 1
ATOM 1439 C C . GLN A 1 195 ? 8.084 -8.256 4.892 1.00 88.75 195 GLN A C 1
ATOM 1441 O O . GLN A 1 195 ? 8.422 -7.091 4.672 1.00 88.75 195 GLN A O 1
ATOM 1446 N N . PRO A 1 196 ? 6.893 -8.748 4.505 1.00 91.75 196 PRO A N 1
ATOM 1447 C CA . PRO A 1 196 ? 5.814 -7.894 4.008 1.00 91.75 196 PRO A CA 1
ATOM 1448 C C . PRO A 1 196 ? 5.480 -6.759 4.987 1.00 91.75 196 PRO A C 1
ATOM 1450 O O . PRO A 1 196 ? 5.893 -6.809 6.142 1.00 91.75 196 PRO A O 1
ATOM 1453 N N . MET A 1 197 ? 4.697 -5.765 4.555 1.00 94.69 197 MET A N 1
ATOM 1454 C CA . MET A 1 197 ? 4.204 -4.722 5.464 1.00 94.69 197 MET A CA 1
ATOM 1455 C C . MET A 1 197 ? 3.435 -5.356 6.634 1.00 94.69 197 MET A C 1
ATOM 1457 O O . MET A 1 197 ? 2.368 -5.953 6.461 1.00 94.69 197 MET A O 1
ATOM 1461 N N . ASP A 1 198 ? 4.006 -5.239 7.824 1.00 92.62 198 ASP A N 1
ATOM 1462 C CA . ASP A 1 198 ? 3.631 -5.987 9.020 1.00 92.62 198 ASP A CA 1
ATOM 1463 C C . ASP A 1 198 ? 3.649 -5.120 10.286 1.00 92.62 198 ASP A C 1
ATOM 1465 O O . ASP A 1 198 ? 3.483 -5.647 11.388 1.00 92.62 198 ASP A O 1
ATOM 1469 N N . CYS A 1 199 ? 3.770 -3.796 10.143 1.00 93.69 199 CYS A N 1
ATOM 1470 C CA . CYS A 1 199 ? 3.470 -2.844 11.205 1.00 93.69 199 CYS A CA 1
ATOM 1471 C C . CYS A 1 199 ? 2.451 -1.785 10.783 1.00 93.69 199 CYS A C 1
ATOM 1473 O O . CYS A 1 199 ? 2.222 -1.544 9.599 1.00 93.69 199 CYS A O 1
ATOM 1475 N N . LEU A 1 200 ? 1.818 -1.173 11.787 1.00 97.06 200 LEU A N 1
ATOM 1476 C CA . LEU A 1 200 ? 0.775 -0.169 11.620 1.00 97.06 200 LEU A CA 1
ATOM 1477 C C . LEU A 1 200 ? 1.090 1.059 12.473 1.00 97.06 200 LEU A C 1
ATOM 1479 O O . LEU A 1 200 ? 1.231 0.943 13.690 1.00 97.06 200 LEU A O 1
ATOM 1483 N N . VAL A 1 201 ? 1.118 2.233 11.855 1.00 97.75 201 VAL A N 1
ATOM 1484 C CA . VAL A 1 201 ? 1.098 3.523 12.552 1.00 97.75 201 VAL A CA 1
ATOM 1485 C C . VAL A 1 201 ? -0.285 4.134 12.386 1.00 97.75 201 VAL A C 1
ATOM 1487 O O . VAL A 1 201 ? -0.851 4.113 11.292 1.00 97.75 201 VAL A O 1
ATOM 1490 N N . VAL A 1 202 ? -0.846 4.668 13.465 1.00 98.06 202 VAL A N 1
ATOM 1491 C CA . VAL A 1 202 ? -2.173 5.288 13.463 1.00 98.06 202 VAL A CA 1
ATOM 1492 C C . VAL A 1 202 ? -2.035 6.776 13.739 1.00 98.06 202 VAL A C 1
ATOM 1494 O O . VAL A 1 202 ? -1.374 7.165 14.698 1.00 98.06 202 VAL A O 1
ATOM 1497 N N . PHE A 1 203 ? -2.705 7.600 12.942 1.00 98.50 203 PHE A N 1
ATOM 1498 C CA . PHE A 1 203 ? -2.697 9.056 13.029 1.00 98.50 203 PHE A CA 1
ATOM 1499 C C . PHE A 1 203 ? -4.108 9.613 13.244 1.00 98.50 203 PHE A C 1
ATOM 1501 O O . PHE A 1 203 ? -5.106 9.013 12.839 1.00 98.50 203 PHE A O 1
ATOM 1508 N N . GLU A 1 204 ? -4.195 10.790 13.859 1.00 98.06 204 GLU A N 1
ATOM 1509 C CA . GLU A 1 204 ? -5.428 11.576 13.899 1.00 98.06 204 GLU A CA 1
ATOM 1510 C C . GLU A 1 204 ? -5.810 12.028 12.481 1.00 98.06 204 GLU A C 1
ATOM 1512 O O . GLU A 1 204 ? -4.959 12.465 11.702 1.00 98.06 204 GLU A O 1
ATOM 1517 N N . GLU A 1 205 ? -7.100 11.924 12.151 1.00 95.81 205 GLU A N 1
ATOM 1518 C CA . GLU A 1 205 ? -7.634 12.177 10.811 1.00 95.81 205 GLU A CA 1
ATOM 1519 C C . GLU A 1 205 ? -7.203 13.539 10.243 1.00 95.81 205 GLU A C 1
ATOM 1521 O O . GLU A 1 205 ? -7.369 14.585 10.872 1.00 95.81 205 GLU A O 1
ATOM 1526 N N . GLY A 1 206 ? -6.655 13.525 9.024 1.00 92.69 206 GLY A N 1
ATOM 1527 C CA . GLY A 1 206 ? -6.219 14.737 8.327 1.00 92.69 206 GLY A CA 1
ATOM 1528 C C . GLY A 1 206 ? -4.981 15.415 8.927 1.00 92.69 206 GLY A C 1
ATOM 1529 O O . GLY A 1 206 ? -4.658 16.542 8.544 1.00 92.69 206 GLY A O 1
ATOM 1530 N N . THR A 1 207 ? -4.281 14.760 9.855 1.00 94.88 207 THR A N 1
ATOM 1531 C CA . THR A 1 207 ? -3.061 15.277 10.484 1.00 94.88 207 THR A CA 1
ATOM 1532 C C . THR A 1 207 ? -1.915 14.268 10.391 1.00 94.88 207 THR A C 1
ATOM 1534 O O . THR A 1 207 ? -2.093 13.135 9.963 1.00 94.88 207 THR A O 1
ATOM 1537 N N . LEU A 1 208 ? -0.724 14.684 10.825 1.00 94.50 208 LEU A N 1
ATOM 1538 C CA . LEU A 1 208 ? 0.421 13.793 11.047 1.00 94.50 208 LEU A CA 1
ATOM 1539 C C . LEU A 1 208 ? 0.632 13.502 12.543 1.00 94.50 208 LEU A C 1
ATOM 1541 O O . LEU A 1 208 ? 1.713 13.077 12.945 1.00 94.50 208 LEU A O 1
ATOM 1545 N N . THR A 1 209 ? -0.368 13.789 13.383 1.00 97.94 209 THR A N 1
ATOM 1546 C CA . THR A 1 209 ? -0.300 13.519 14.820 1.00 97.94 209 THR A CA 1
ATOM 1547 C C . THR A 1 209 ? -0.501 12.031 15.048 1.00 97.94 209 THR A C 1
ATOM 1549 O O . THR A 1 209 ? -1.591 11.506 14.836 1.00 97.94 209 THR A O 1
ATOM 1552 N N . GLU A 1 210 ? 0.550 11.353 15.487 1.00 97.94 210 GLU A N 1
ATOM 1553 C CA . GLU A 1 210 ? 0.507 9.931 15.807 1.00 97.94 210 GLU A CA 1
ATOM 1554 C C . GLU A 1 210 ? -0.334 9.665 17.068 1.00 97.94 210 GLU A C 1
ATOM 1556 O O . GLU A 1 210 ? -0.153 10.295 18.113 1.00 97.94 210 GLU A O 1
ATOM 1561 N N . LEU A 1 211 ? -1.260 8.716 16.957 1.00 97.44 211 LEU A N 1
ATOM 1562 C CA . LEU A 1 211 ? -2.061 8.163 18.048 1.00 97.44 211 LEU A CA 1
ATOM 1563 C C . LEU A 1 211 ? -1.441 6.877 18.605 1.00 97.44 211 LEU A C 1
ATOM 1565 O O . LEU A 1 211 ? -1.586 6.598 19.797 1.00 97.44 211 LEU A O 1
ATOM 1569 N N . ALA A 1 212 ? -0.784 6.093 17.746 1.00 97.00 212 ALA A N 1
ATOM 1570 C CA . ALA A 1 212 ? -0.040 4.900 18.123 1.00 97.00 212 ALA A CA 1
ATOM 1571 C C . ALA A 1 212 ? 0.993 4.506 17.064 1.00 97.00 212 ALA A C 1
ATOM 1573 O O . ALA A 1 212 ? 0.699 4.541 15.870 1.00 97.00 212 ALA A O 1
ATOM 1574 N N . ASP A 1 213 ? 2.149 4.037 17.530 1.00 95.81 213 ASP A N 1
ATOM 1575 C CA . ASP A 1 213 ? 3.198 3.433 16.713 1.00 95.81 213 ASP A CA 1
ATOM 1576 C C . ASP A 1 213 ? 3.310 1.928 17.001 1.00 95.81 213 ASP A C 1
ATOM 1578 O O . ASP A 1 213 ? 3.800 1.478 18.048 1.00 95.81 213 ASP A O 1
ATOM 1582 N N . GLY A 1 214 ? 2.819 1.135 16.050 1.00 93.94 214 GLY A N 1
ATOM 1583 C CA . GLY A 1 214 ? 2.954 -0.315 16.022 1.00 93.94 214 GLY A CA 1
ATOM 1584 C C . GLY A 1 214 ? 4.236 -0.807 15.356 1.00 93.94 214 GLY A C 1
ATOM 1585 O O . GLY A 1 214 ? 4.436 -2.013 15.324 1.00 93.94 214 GLY A O 1
ATOM 1586 N N . CYS A 1 215 ? 5.098 0.065 14.837 1.00 91.75 215 CYS A N 1
ATOM 1587 C CA . CYS A 1 215 ? 6.351 -0.291 14.162 1.00 91.75 215 CYS A CA 1
ATOM 1588 C C . CYS A 1 215 ? 7.548 -0.399 15.113 1.00 91.75 215 CYS A C 1
ATOM 1590 O O . CYS A 1 215 ? 8.654 -0.734 14.695 1.00 91.75 215 CYS A O 1
ATOM 1592 N N . GLY A 1 216 ? 7.339 -0.175 16.413 1.00 85.88 216 GLY A N 1
ATOM 1593 C CA . GLY A 1 216 ? 8.343 -0.471 17.428 1.00 85.88 216 GLY A CA 1
ATOM 1594 C C . GLY A 1 216 ? 8.705 -1.962 17.503 1.00 85.88 216 GLY A C 1
ATOM 1595 O O . GLY A 1 216 ? 7.970 -2.842 17.063 1.00 85.88 216 GLY A O 1
ATOM 1596 N N . ARG A 1 217 ? 9.823 -2.257 18.172 1.00 80.75 217 ARG A N 1
ATOM 1597 C CA . ARG A 1 217 ? 10.416 -3.601 18.322 1.00 80.75 217 ARG A CA 1
ATOM 1598 C C . ARG A 1 217 ? 9.460 -4.707 18.808 1.00 80.75 217 ARG A C 1
ATOM 1600 O O . ARG A 1 217 ? 9.683 -5.887 18.518 1.00 80.75 217 ARG A O 1
ATOM 1607 N N . ASP A 1 218 ? 8.445 -4.349 19.586 1.00 81.88 218 ASP A N 1
ATOM 1608 C CA . ASP A 1 218 ? 7.464 -5.288 20.147 1.00 81.88 218 ASP A CA 1
ATOM 1609 C C . ASP A 1 218 ? 6.176 -5.387 19.321 1.00 81.88 218 ASP A C 1
ATOM 1611 O O . ASP A 1 218 ? 5.276 -6.136 19.694 1.00 81.88 218 ASP A O 1
ATOM 1615 N N . ARG A 1 219 ? 6.089 -4.633 18.218 1.00 86.31 219 ARG A N 1
ATOM 1616 C CA . ARG A 1 219 ? 4.928 -4.512 17.341 1.00 86.31 219 ARG A CA 1
ATOM 1617 C C . ARG A 1 219 ? 3.617 -4.374 18.118 1.00 86.31 219 ARG A C 1
ATOM 1619 O O . ARG A 1 219 ? 2.776 -5.273 18.157 1.00 86.31 219 ARG A O 1
ATOM 1626 N N . SER A 1 220 ? 3.474 -3.231 18.785 1.00 88.06 220 SER A N 1
ATOM 1627 C CA . SER A 1 220 ? 2.392 -2.978 19.746 1.00 88.06 220 SER A CA 1
ATOM 1628 C C . SER A 1 220 ? 0.987 -3.014 19.124 1.00 88.06 220 SER A C 1
ATOM 1630 O O . SER A 1 220 ? 0.004 -3.229 19.837 1.00 88.06 220 SER A O 1
ATOM 1632 N N . VAL A 1 221 ? 0.899 -2.851 17.800 1.00 90.00 221 VAL A N 1
ATOM 1633 C CA . VAL A 1 221 ? -0.334 -2.916 17.016 1.00 90.00 221 VAL A CA 1
ATOM 1634 C C . VAL A 1 221 ? -0.166 -3.979 15.927 1.00 90.00 221 VAL A C 1
ATOM 1636 O O . VAL A 1 221 ? 0.657 -3.789 15.030 1.00 90.00 221 VAL A O 1
ATOM 1639 N N . PRO A 1 222 ? -0.903 -5.105 15.989 1.00 86.69 222 PRO A N 1
ATOM 1640 C CA . PRO A 1 222 ? -0.844 -6.127 14.952 1.00 86.69 222 PRO A CA 1
ATOM 1641 C C . PRO A 1 222 ? -1.257 -5.558 13.595 1.00 86.69 222 PRO A C 1
ATOM 1643 O O . PRO A 1 222 ? -2.278 -4.879 13.486 1.00 86.69 222 PRO A O 1
ATOM 1646 N N . ALA A 1 223 ? -0.487 -5.885 12.563 1.00 92.50 223 ALA A N 1
ATOM 1647 C CA . ALA A 1 223 ? -0.788 -5.527 11.190 1.00 92.50 223 ALA A CA 1
ATOM 1648 C C . ALA A 1 223 ? -0.557 -6.751 10.310 1.00 92.50 223 ALA A C 1
ATOM 1650 O O . ALA A 1 223 ? 0.521 -7.345 10.328 1.00 92.50 223 ALA A O 1
ATOM 1651 N N . ILE A 1 224 ? -1.577 -7.136 9.552 1.00 95.81 224 ILE A N 1
ATOM 1652 C CA . ILE A 1 224 ? -1.451 -8.175 8.535 1.00 95.81 224 ILE A CA 1
ATOM 1653 C C . ILE A 1 224 ? -1.795 -7.502 7.223 1.00 95.81 224 ILE A C 1
ATOM 1655 O O . ILE A 1 224 ? -2.957 -7.168 7.001 1.00 95.81 224 ILE A O 1
ATOM 1659 N N . CYS A 1 225 ? -0.806 -7.287 6.362 1.00 96.81 225 CYS A N 1
ATOM 1660 C CA . CYS A 1 225 ? -1.060 -6.833 5.007 1.00 96.81 225 CYS A CA 1
ATOM 1661 C C . CYS A 1 225 ? -0.422 -7.776 3.988 1.00 96.81 225 CYS A C 1
ATOM 1663 O O . CYS A 1 225 ? 0.759 -8.117 4.063 1.00 96.81 225 CYS A O 1
ATOM 1665 N N . LYS A 1 226 ? -1.239 -8.248 3.047 1.00 96.62 226 LYS A N 1
ATOM 1666 C CA . LYS A 1 226 ? -0.879 -9.258 2.057 1.00 96.62 226 LYS A CA 1
ATOM 1667 C C . LYS A 1 226 ? -1.005 -8.675 0.662 1.00 96.62 226 LYS A C 1
ATOM 1669 O O . LYS A 1 226 ? -2.020 -8.071 0.319 1.00 96.62 226 LYS A O 1
ATOM 1674 N N . ARG A 1 227 ? 0.032 -8.879 -0.149 1.00 96.94 227 ARG A N 1
ATOM 1675 C CA . ARG A 1 227 ? -0.000 -8.542 -1.572 1.00 96.94 227 ARG A CA 1
ATOM 1676 C C . ARG A 1 227 ? -0.922 -9.525 -2.301 1.00 96.94 227 ARG A C 1
ATOM 1678 O O . ARG A 1 227 ? -0.876 -10.726 -2.026 1.00 96.94 227 ARG A O 1
ATOM 1685 N N . VAL A 1 228 ? -1.742 -9.027 -3.223 1.00 97.31 228 VAL A N 1
ATOM 1686 C CA . VAL A 1 228 ? -2.481 -9.876 -4.167 1.00 97.31 228 VAL A CA 1
ATOM 1687 C C . VAL A 1 228 ? -1.486 -10.432 -5.184 1.00 97.31 228 VAL A C 1
ATOM 1689 O O . VAL A 1 228 ? -0.678 -9.696 -5.750 1.00 97.31 228 VAL A O 1
ATOM 1692 N N . GLN A 1 229 ? -1.518 -11.743 -5.382 1.00 97.25 229 GLN A N 1
ATOM 1693 C CA . GLN A 1 229 ? -0.632 -12.462 -6.288 1.00 97.25 229 GLN A CA 1
ATOM 1694 C C . GLN A 1 229 ? -1.023 -12.211 -7.748 1.00 97.25 229 GLN A C 1
ATOM 1696 O O . GLN A 1 229 ? -2.148 -11.812 -8.042 1.00 97.25 229 GLN A O 1
ATOM 1701 N N . ALA A 1 230 ? -0.117 -12.498 -8.684 1.00 95.81 230 ALA A N 1
ATOM 1702 C CA . ALA A 1 230 ? -0.341 -12.292 -10.121 1.00 95.81 230 ALA A CA 1
ATOM 1703 C C . ALA A 1 230 ? -1.516 -13.106 -10.709 1.00 95.81 230 ALA A C 1
ATOM 1705 O O . ALA A 1 230 ? -1.984 -12.810 -11.806 1.00 95.81 230 ALA A O 1
ATOM 1706 N N . ASP A 1 231 ? -2.004 -14.130 -10.005 1.00 95.12 231 ASP A N 1
ATOM 1707 C CA . ASP A 1 231 ? -3.200 -14.908 -10.360 1.00 95.12 231 ASP A CA 1
ATOM 1708 C C . ASP A 1 231 ? -4.489 -14.391 -9.686 1.00 95.12 231 ASP A C 1
ATOM 1710 O O . ASP A 1 231 ? -5.546 -15.007 -9.812 1.00 95.12 231 ASP A O 1
ATOM 1714 N N . GLY A 1 232 ? -4.416 -13.261 -8.973 1.00 94.62 232 GLY A N 1
ATOM 1715 C CA . GLY A 1 232 ? -5.534 -12.650 -8.251 1.00 94.62 232 GLY A CA 1
ATOM 1716 C C . GLY A 1 232 ? -5.822 -13.280 -6.885 1.00 94.62 232 GLY A C 1
ATOM 1717 O O . GLY A 1 232 ? -6.764 -12.863 -6.207 1.00 94.62 232 GLY A O 1
ATOM 1718 N N . THR A 1 233 ? -5.040 -14.277 -6.461 1.00 94.88 233 THR A N 1
ATOM 1719 C CA . THR A 1 233 ? -5.185 -14.891 -5.137 1.00 94.88 233 THR A CA 1
ATOM 1720 C C . THR A 1 233 ? -4.460 -14.092 -4.057 1.00 94.88 233 THR A C 1
ATOM 1722 O O . THR A 1 233 ? -3.682 -13.178 -4.322 1.00 94.88 233 THR A O 1
ATOM 1725 N N . ILE A 1 234 ? -4.727 -14.436 -2.804 1.00 95.00 234 ILE A N 1
ATOM 1726 C CA . ILE A 1 234 ? -4.050 -13.884 -1.633 1.00 95.00 234 ILE A CA 1
ATOM 1727 C C . ILE A 1 234 ? -3.613 -15.028 -0.727 1.00 95.00 234 ILE A C 1
ATOM 1729 O O . ILE A 1 234 ? -4.273 -16.067 -0.641 1.00 95.00 234 ILE A O 1
ATOM 1733 N N . GLU A 1 235 ? -2.504 -14.826 -0.026 1.00 94.62 235 GLU A N 1
ATOM 1734 C CA . GLU A 1 235 ? -2.099 -15.737 1.039 1.00 94.62 235 GLU A CA 1
ATOM 1735 C C . GLU A 1 235 ? -3.113 -15.738 2.191 1.00 94.62 235 GLU A C 1
ATOM 1737 O O . GLU A 1 235 ? -3.923 -14.820 2.349 1.00 94.62 235 GLU A O 1
ATOM 1742 N N . ALA A 1 236 ? -3.030 -16.762 3.042 1.00 93.00 236 ALA A N 1
ATOM 1743 C CA . ALA A 1 236 ? -3.758 -16.764 4.301 1.00 93.00 236 ALA A CA 1
ATOM 1744 C C . ALA A 1 236 ? -3.365 -15.548 5.159 1.00 93.00 236 ALA A C 1
ATOM 1746 O O . ALA A 1 236 ? -2.201 -15.138 5.202 1.00 93.00 236 ALA A O 1
ATOM 1747 N N . PHE A 1 237 ? -4.346 -14.995 5.874 1.00 91.94 237 PHE A N 1
ATOM 1748 C CA . PHE A 1 237 ? -4.180 -13.881 6.812 1.00 91.94 237 PHE A CA 1
ATOM 1749 C C . PHE A 1 237 ? -3.591 -14.353 8.147 1.00 91.94 237 PHE A C 1
ATOM 1751 O O . PHE A 1 237 ? -4.126 -14.090 9.221 1.00 91.94 237 PHE A O 1
ATOM 1758 N N . ASP A 1 238 ? -2.484 -15.082 8.060 1.00 92.75 238 ASP A N 1
ATOM 1759 C CA . ASP A 1 238 ? -1.707 -15.502 9.213 1.00 92.75 238 ASP A CA 1
ATOM 1760 C C . ASP A 1 238 ? -0.668 -14.428 9.536 1.00 92.75 238 ASP A C 1
ATOM 1762 O O . ASP A 1 238 ? 0.039 -13.921 8.658 1.00 92.75 238 ASP A O 1
ATOM 1766 N N . ASP A 1 239 ? -0.572 -14.089 10.818 1.00 90.75 239 ASP A N 1
ATOM 1767 C CA . ASP A 1 239 ? 0.455 -13.193 11.329 1.00 90.75 239 ASP A CA 1
ATOM 1768 C C . ASP A 1 239 ? 1.784 -13.953 11.450 1.00 90.75 239 ASP A C 1
ATOM 1770 O O . ASP A 1 239 ? 2.001 -14.732 12.381 1.00 90.75 239 ASP A O 1
ATOM 1774 N N . THR A 1 240 ? 2.662 -13.751 10.468 1.00 89.00 240 THR A N 1
ATOM 1775 C CA . THR A 1 240 ? 3.952 -14.449 10.343 1.00 89.00 240 THR A CA 1
ATOM 1776 C C . THR A 1 240 ? 5.144 -13.588 10.758 1.00 89.00 240 THR A C 1
ATOM 1778 O O . THR A 1 240 ? 6.264 -13.831 10.299 1.00 89.00 240 THR A O 1
ATOM 1781 N N . PHE A 1 241 ? 4.919 -12.557 11.575 1.00 88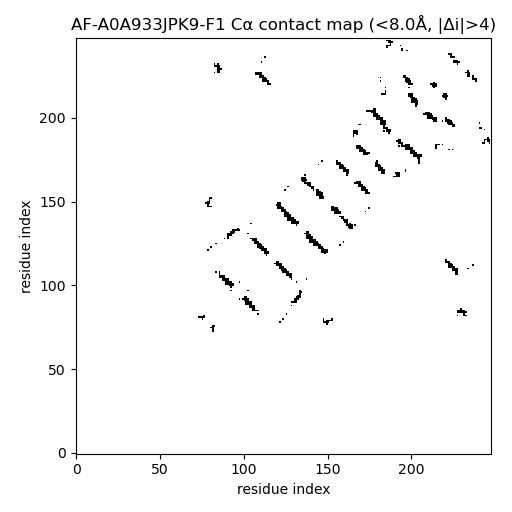.62 241 PHE A N 1
ATOM 1782 C CA . PHE A 1 241 ? 5.988 -11.638 11.952 1.00 88.62 241 PHE A CA 1
ATOM 1783 C C . PHE A 1 241 ? 7.132 -12.327 12.693 1.00 88.62 241 PHE A C 1
ATOM 1785 O O . PHE A 1 241 ? 6.939 -13.109 13.629 1.00 88.62 241 PHE A O 1
ATOM 1792 N N . MET A 1 242 ? 8.344 -11.977 12.285 1.00 87.38 242 MET A N 1
ATOM 1793 C CA . MET A 1 242 ? 9.594 -12.319 12.937 1.00 87.38 242 MET A CA 1
ATOM 1794 C C . MET A 1 242 ? 10.622 -11.221 12.662 1.00 87.38 242 MET A C 1
ATOM 1796 O O . MET A 1 242 ? 10.690 -10.667 11.571 1.00 87.38 242 MET A O 1
ATOM 1800 N N . ARG A 1 243 ? 11.472 -10.935 13.650 1.00 84.69 243 ARG A N 1
ATOM 1801 C CA . ARG A 1 243 ? 12.537 -9.932 13.503 1.00 84.69 243 ARG A CA 1
ATOM 1802 C C . ARG A 1 243 ? 13.562 -10.356 12.452 1.00 84.69 243 ARG A C 1
ATOM 1804 O O . ARG A 1 243 ? 13.924 -11.537 12.390 1.00 84.69 243 ARG A O 1
ATOM 1811 N N . CYS A 1 244 ? 14.079 -9.394 11.687 1.00 83.88 244 CYS A N 1
ATOM 1812 C CA . CYS A 1 244 ? 15.195 -9.643 10.783 1.00 83.88 244 CYS A CA 1
ATOM 1813 C C . CYS A 1 244 ? 16.479 -9.930 11.558 1.00 83.88 244 CYS A C 1
ATOM 1815 O O . CYS A 1 244 ? 16.714 -9.415 12.653 1.00 83.88 244 CYS A O 1
ATOM 1817 N N . LEU A 1 245 ? 17.388 -10.672 10.924 1.00 80.19 245 LEU A N 1
ATOM 1818 C CA . LEU A 1 245 ? 18.790 -10.634 11.324 1.00 80.19 245 LEU A CA 1
ATOM 1819 C C . LEU A 1 245 ? 19.327 -9.212 11.100 1.00 80.19 245 LEU A C 1
ATOM 1821 O O . LEU A 1 245 ? 19.454 -8.781 9.955 1.00 80.19 245 LEU A O 1
ATOM 1825 N N . GLY A 1 246 ? 19.647 -8.512 12.190 1.00 72.00 246 GLY A N 1
ATOM 1826 C CA . GLY A 1 246 ? 20.167 -7.140 12.167 1.00 72.00 246 GLY A CA 1
ATOM 1827 C C . GLY A 1 246 ? 19.247 -6.079 12.778 1.00 72.00 246 GLY A C 1
ATOM 1828 O O . GLY A 1 246 ? 19.720 -4.965 12.983 1.00 72.00 246 GLY A O 1
ATOM 1829 N N . ASP A 1 247 ? 17.998 -6.414 13.123 1.00 67.69 247 ASP A N 1
ATOM 1830 C CA . ASP A 1 247 ? 17.142 -5.546 13.946 1.00 67.69 247 ASP A CA 1
ATOM 1831 C C . ASP A 1 247 ? 17.537 -5.682 15.428 1.00 67.69 247 ASP A C 1
ATOM 1833 O O . ASP A 1 247 ? 17.085 -6.604 16.123 1.00 67.69 247 ASP A O 1
ATOM 1837 N N . GLU A 1 248 ? 18.397 -4.788 15.922 1.00 60.72 248 GLU A N 1
ATOM 1838 C CA . GLU A 1 248 ? 18.730 -4.673 17.355 1.00 60.72 248 GLU A CA 1
ATOM 1839 C C . GLU A 1 248 ? 17.979 -3.542 18.068 1.00 60.72 248 GLU A C 1
ATOM 1841 O O . GLU A 1 248 ? 17.962 -2.406 17.544 1.00 60.72 248 GLU A O 1
#

Radius of gyration: 27.27 Å; Cα contacts (8 Å, |Δi|>4): 447; chains: 1; bounding box: 69×47×89 Å

Mean predicted aligned error: 13.7 Å

Secondary structure (DSSP, 8-state):
-----PPP---------------------------------------------------------SS----------TTSSPPP---EEEEEB-STT-SSSEEEEE-EEEEEEEEETTEEEEEEEEEEEEEE-GGG-EEEEEEEEEEE-SS-EEEE-EEEE--GGGT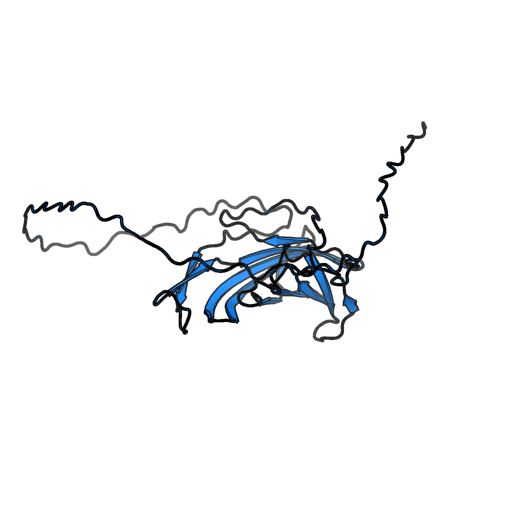--EEEEEETTEEEEEE-S-EETTTEESSSS-EEEEEETTS--EEEE--STT-SSBEEEEEPPTTS------------TT--

Sequence (248 aa):
MRPTLLIPMLLACSTENGSTDSGPHDSGAFDSGDAGGDMGSDSRVDGGFRDATADAGLDAGLDAGLDAGSSDAGAASIFGFTLRQPITRELPCAGMFCPGPTISAEDVDYVCDLRWSNTSLYVYVQSHGTSWLDFMGFNYEVDGAWVSDGVDVSPTTATYAWGGNHHNDSLTVDVPGFQVRYDHSSFGFGFRQCQPMDCLVVFEEGTLTELADGCGRDRSVPAICKRVQADGTIEAFDDTFMRCLGDE

pLDDT: mean 80.56, std 20.36, range [34.19, 98.69]

Solvent-accessible surface area (backbone atoms only — not comparable to full-atom values): 15591 Å² total; per-residue (Å²): 140,80,86,83,83,84,80,82,83,81,80,83,79,82,87,78,80,86,81,91,80,93,77,93,84,76,95,76,80,85,83,85,83,79,82,89,82,88,83,87,78,91,81,84,81,86,75,89,79,87,82,91,74,91,81,91,74,89,81,90,79,91,79,91,83,87,83,93,73,80,78,68,75,60,72,70,38,89,51,56,51,80,73,70,56,39,50,78,41,83,28,62,29,54,62,92,78,44,94,44,72,47,42,82,38,55,35,53,31,38,43,29,50,45,62,54,94,96,45,62,34,35,36,41,38,38,29,37,60,67,35,44,54,46,79,49,21,52,41,51,47,60,79,46,28,36,39,14,66,53,77,58,72,44,80,46,55,58,49,56,43,43,44,28,76,35,47,48,39,36,41,36,37,55,47,97,84,25,27,38,31,37,29,54,55,36,43,26,84,87,61,20,50,70,54,65,42,44,8,29,36,34,23,40,58,99,53,87,51,72,75,44,68,6,47,49,98,82,40,79,30,70,32,45,42,42,58,46,35,72,85,34,46,66,73,78,95,66,83,79,86,72,83,34,79,80,66,126